Protein AF-A0A941WR57-F1 (afdb_monomer)

Nearest PDB structures (foldseek):
  9fce-assembly1_A  TM=4.271E-01  e=1.265E-01  Streptomyces sp.
  6uut-assembly1_B  TM=4.465E-01  e=6.813E-01  Acinetobacter baumannii
  6acf-assembly1_A  TM=2.763E-01  e=1.194E-01  Geobacillus stearothermophilus 10
  5z5a-assembly3_C  TM=3.503E-01  e=1.367E+00  Thermococcus kodakarensis KOD1
  3ufx-assembly1_A  TM=4.908E-01  e=9.847E+00  Thermus aquaticus

Radius of gyration: 23.65 Å; Cα contacts (8 Å, |Δi|>4): 475; chains: 1; bounding box: 67×37×64 Å

Structure (mmCIF, N/CA/C/O backbone):
data_AF-A0A941WR57-F1
#
_entry.id   AF-A0A941WR57-F1
#
loop_
_atom_site.group_PDB
_atom_site.id
_atom_site.type_symbol
_atom_site.label_atom_id
_atom_site.label_alt_id
_atom_site.label_comp_id
_atom_site.label_asym_id
_atom_site.label_entity_id
_atom_site.label_seq_id
_atom_site.pdbx_PDB_ins_code
_atom_site.Cartn_x
_atom_site.Cartn_y
_atom_site.Cartn_z
_atom_site.occupancy
_atom_site.B_iso_or_equiv
_atom_site.auth_seq_id
_atom_site.auth_comp_id
_atom_site.auth_asym_id
_atom_site.auth_atom_id
_atom_site.pdbx_PDB_model_num
ATOM 1 N N . MET A 1 1 ? -21.382 2.873 -0.278 1.00 87.88 1 MET A N 1
ATOM 2 C CA . MET A 1 1 ? -21.377 1.522 -0.862 1.00 87.88 1 MET A CA 1
ATOM 3 C C . MET A 1 1 ? -20.408 0.670 -0.061 1.00 87.88 1 MET A C 1
ATOM 5 O O . MET A 1 1 ? -19.444 1.194 0.486 1.00 87.88 1 MET A O 1
ATOM 9 N N . ASP A 1 2 ? -20.671 -0.628 0.048 1.00 91.88 2 ASP A N 1
ATOM 10 C CA . ASP A 1 2 ? -19.769 -1.513 0.780 1.00 91.88 2 ASP A CA 1
ATOM 11 C C . ASP A 1 2 ? -18.675 -2.045 -0.140 1.00 91.88 2 ASP A C 1
ATOM 13 O O . ASP A 1 2 ? -18.931 -2.550 -1.234 1.00 91.88 2 ASP A O 1
ATOM 17 N N . ILE A 1 3 ? -17.435 -1.915 0.317 1.00 94.88 3 ILE A N 1
ATOM 18 C CA . ILE A 1 3 ? -16.244 -2.398 -0.363 1.00 94.88 3 ILE A CA 1
ATOM 19 C C . ILE A 1 3 ? -15.874 -3.753 0.228 1.00 94.88 3 ILE A C 1
ATOM 21 O O . ILE A 1 3 ? -15.578 -3.878 1.417 1.00 94.88 3 ILE A O 1
ATOM 25 N N . ILE A 1 4 ? -15.829 -4.763 -0.637 1.00 95.31 4 ILE A N 1
ATOM 26 C CA . ILE A 1 4 ? -15.384 -6.111 -0.290 1.00 95.31 4 ILE A CA 1
ATOM 27 C C . ILE A 1 4 ? -13.854 -6.113 -0.176 1.00 95.31 4 ILE A C 1
ATOM 29 O O . ILE A 1 4 ? -13.136 -5.855 -1.150 1.00 95.31 4 ILE A O 1
ATOM 33 N N . ILE A 1 5 ? -13.353 -6.407 1.024 1.00 95.56 5 ILE A N 1
ATOM 34 C CA . ILE A 1 5 ? -11.919 -6.525 1.320 1.00 95.56 5 ILE A CA 1
ATOM 35 C C . ILE A 1 5 ? -11.437 -7.950 1.048 1.00 95.56 5 ILE A C 1
ATOM 37 O O . ILE A 1 5 ? -10.400 -8.142 0.418 1.00 95.56 5 ILE A O 1
ATOM 41 N N . ASN A 1 6 ? -12.212 -8.941 1.481 1.00 92.75 6 ASN A N 1
ATOM 42 C CA . ASN A 1 6 ? -12.051 -10.355 1.147 1.00 92.75 6 ASN A CA 1
ATOM 43 C C . ASN A 1 6 ? -13.419 -11.056 1.248 1.00 92.75 6 ASN A C 1
ATOM 45 O O . ASN A 1 6 ? -14.426 -10.394 1.486 1.00 92.75 6 ASN A O 1
ATOM 49 N N . GLU A 1 7 ? -13.457 -12.380 1.088 1.00 89.56 7 GLU A N 1
ATOM 50 C CA . GLU A 1 7 ? -14.696 -13.179 1.076 1.00 89.56 7 GLU A CA 1
ATOM 51 C C . GLU A 1 7 ? -15.608 -12.958 2.291 1.00 89.56 7 GLU A C 1
ATOM 53 O O . GLU A 1 7 ? -16.820 -13.108 2.176 1.00 89.56 7 GLU A O 1
ATOM 58 N N . THR A 1 8 ? -15.048 -12.585 3.444 1.00 92.06 8 THR A N 1
ATOM 59 C CA . THR A 1 8 ? -15.791 -12.471 4.705 1.00 92.06 8 THR A CA 1
ATOM 60 C C . THR A 1 8 ? -15.712 -11.086 5.331 1.00 92.06 8 THR A C 1
ATOM 62 O O . THR A 1 8 ? -16.185 -10.918 6.449 1.00 92.06 8 THR A O 1
ATOM 65 N N . THR A 1 9 ? -15.075 -10.104 4.690 1.00 95.06 9 THR A N 1
ATOM 66 C CA . THR A 1 9 ? -14.766 -8.808 5.313 1.00 95.06 9 THR A CA 1
ATOM 67 C C . THR A 1 9 ? -15.138 -7.662 4.393 1.00 95.06 9 THR A C 1
ATOM 69 O O . THR A 1 9 ? -14.698 -7.617 3.242 1.00 95.06 9 THR A O 1
ATOM 72 N N . LEU A 1 10 ? -15.887 -6.698 4.925 1.00 96.19 10 LEU A N 1
ATOM 73 C CA . LEU A 1 10 ? -16.289 -5.495 4.205 1.00 96.19 10 LEU A CA 1
ATOM 74 C C . LEU A 1 10 ? -16.111 -4.224 5.039 1.00 96.19 10 LEU A C 1
ATOM 76 O O . LEU A 1 10 ? -16.015 -4.255 6.266 1.00 96.19 10 LEU A O 1
ATOM 80 N N . ILE A 1 11 ? -16.035 -3.097 4.343 1.00 96.25 11 ILE A N 1
ATOM 81 C CA . ILE A 1 11 ? -15.974 -1.754 4.920 1.00 96.25 11 ILE A CA 1
ATOM 82 C C . ILE A 1 11 ? -16.837 -0.826 4.073 1.00 96.25 11 ILE A C 1
ATOM 84 O O . ILE A 1 11 ? -16.826 -0.948 2.849 1.00 96.25 11 ILE A O 1
ATOM 88 N N . SER A 1 12 ? -17.567 0.099 4.687 1.00 95.19 12 SER A N 1
ATOM 89 C CA . SER A 1 12 ? -18.343 1.063 3.907 1.00 95.19 12 SER A CA 1
ATOM 90 C C . SER A 1 12 ? -17.489 2.265 3.527 1.00 95.19 12 SER A C 1
ATOM 92 O O . SER A 1 12 ? -16.757 2.812 4.353 1.00 95.19 12 SER A O 1
ATOM 94 N N . ASP A 1 13 ? -17.579 2.681 2.269 1.00 93.12 13 ASP A N 1
ATOM 95 C CA . ASP A 1 13 ? -16.859 3.839 1.725 1.00 93.12 13 ASP A CA 1
ATOM 96 C C . ASP A 1 13 ? -17.414 5.196 2.185 1.00 93.12 13 ASP A C 1
ATOM 98 O O . ASP A 1 13 ? -16.880 6.247 1.833 1.00 93.12 13 ASP A O 1
ATOM 102 N N . ASN A 1 14 ? -18.493 5.173 2.962 1.00 91.38 14 ASN A N 1
ATOM 103 C CA . ASN A 1 14 ? -19.154 6.353 3.472 1.00 91.38 14 ASN A CA 1
ATOM 104 C C . ASN A 1 14 ? -19.784 6.055 4.832 1.00 91.38 14 ASN A C 1
ATOM 106 O O . ASN A 1 14 ? -20.221 4.937 5.097 1.00 91.38 14 ASN A O 1
ATOM 110 N N . ILE A 1 15 ? -19.891 7.077 5.676 1.00 90.12 15 ILE A N 1
ATOM 111 C CA . ILE A 1 15 ? -20.605 7.007 6.945 1.00 90.12 15 ILE A CA 1
ATOM 112 C C . ILE A 1 15 ? -21.935 7.755 6.855 1.00 90.12 15 ILE A C 1
ATOM 114 O O . ILE A 1 15 ? -21.993 8.976 6.718 1.00 90.12 15 ILE A O 1
ATOM 118 N N . VAL A 1 16 ? -23.033 7.013 6.986 1.00 90.12 16 VAL A N 1
ATOM 119 C CA . VAL A 1 16 ? -24.360 7.595 7.210 1.00 90.12 16 VAL A CA 1
ATOM 120 C C . VAL A 1 16 ? -24.574 7.661 8.717 1.00 90.12 16 VAL A C 1
ATOM 122 O O . VAL A 1 16 ? -24.921 6.664 9.346 1.00 90.12 16 VAL A O 1
ATOM 125 N N . TRP A 1 17 ? -24.319 8.831 9.305 1.00 88.12 17 TRP A N 1
ATOM 126 C CA . TRP A 1 17 ? -24.297 9.019 10.761 1.00 88.12 17 TRP A CA 1
ATOM 127 C C . TRP A 1 17 ? -25.593 8.619 11.472 1.00 88.12 17 TRP A C 1
ATOM 129 O O . TRP A 1 17 ? -25.534 8.174 12.616 1.00 88.12 17 TRP A O 1
ATOM 139 N N . ASP A 1 18 ? -26.742 8.708 10.805 1.00 86.06 18 ASP A N 1
ATOM 140 C CA . ASP A 1 18 ? -28.023 8.270 11.372 1.00 86.06 18 ASP A CA 1
ATOM 141 C C . ASP A 1 18 ? -28.103 6.748 11.557 1.00 86.06 18 ASP A C 1
ATOM 143 O O . ASP A 1 18 ? -28.759 6.267 12.480 1.00 86.06 18 ASP A O 1
ATOM 147 N N . ASN A 1 19 ? -27.362 5.987 10.747 1.00 87.19 19 ASN A N 1
ATOM 148 C CA . ASN A 1 19 ? -27.374 4.525 10.756 1.00 87.19 19 ASN A CA 1
ATOM 149 C C . ASN A 1 19 ? -26.275 3.915 11.633 1.00 87.19 19 ASN A C 1
ATOM 151 O O . ASN A 1 19 ? -26.234 2.696 11.788 1.00 87.19 19 ASN A O 1
ATOM 155 N N . ILE A 1 20 ? -25.390 4.725 12.227 1.00 89.56 20 ILE A N 1
ATOM 156 C CA . ILE A 1 20 ? -24.282 4.219 13.055 1.00 89.56 20 ILE A CA 1
ATOM 157 C C . ILE A 1 20 ? -24.782 3.360 14.226 1.00 89.56 20 ILE A C 1
ATOM 159 O O . ILE A 1 20 ? -24.120 2.399 14.607 1.00 89.56 20 ILE A O 1
ATOM 163 N N . ASN A 1 21 ? -25.980 3.662 14.737 1.00 90.00 21 ASN A N 1
ATOM 164 C CA . ASN A 1 21 ? -26.638 2.938 15.826 1.00 90.00 21 ASN A CA 1
ATOM 165 C C . ASN A 1 21 ? -26.847 1.447 15.527 1.0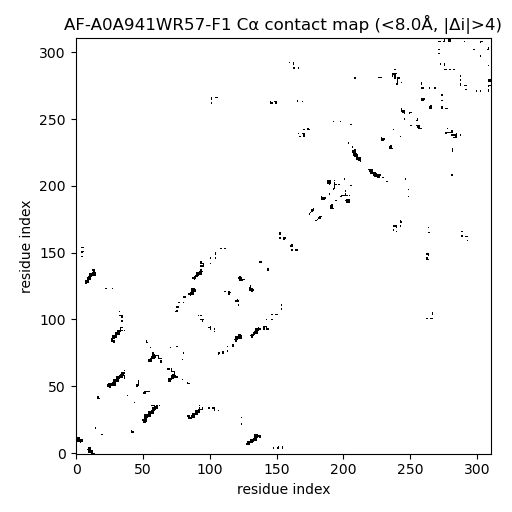0 90.00 21 ASN A C 1
ATOM 167 O O . ASN A 1 21 ? -26.868 0.648 16.456 1.00 90.00 21 ASN A O 1
ATOM 171 N N . ASN A 1 22 ? -26.946 1.063 14.252 1.00 89.75 22 ASN A N 1
ATOM 172 C CA . ASN A 1 22 ? -27.114 -0.335 13.851 1.00 89.75 22 ASN A CA 1
ATOM 173 C C . ASN A 1 22 ? -25.833 -1.162 14.057 1.00 89.75 22 ASN A C 1
ATOM 175 O O . ASN A 1 22 ? -25.886 -2.386 14.100 1.00 89.75 22 ASN A O 1
ATOM 179 N N . TYR A 1 23 ? -24.686 -0.495 14.198 1.00 89.75 23 TYR A N 1
ATOM 180 C CA . TYR A 1 23 ? -23.354 -1.100 14.207 1.00 89.75 23 TYR A CA 1
ATOM 181 C C . TYR A 1 23 ? -22.627 -0.921 15.545 1.00 89.75 23 TYR A C 1
ATOM 183 O O . TYR A 1 23 ? -21.444 -1.239 15.674 1.00 89.75 23 TYR A O 1
ATOM 191 N N . ILE A 1 24 ? -23.305 -0.381 16.556 1.00 91.56 24 ILE A N 1
ATOM 192 C CA . ILE A 1 24 ? -22.711 -0.116 17.864 1.00 91.56 24 ILE A CA 1
ATOM 193 C C . ILE A 1 24 ? -23.552 -0.735 18.970 1.00 91.56 24 ILE A C 1
ATOM 195 O O . ILE A 1 24 ? -24.765 -0.883 18.872 1.00 91.56 24 ILE A O 1
ATOM 199 N N . ASN A 1 25 ? -22.872 -1.116 20.040 1.00 91.38 25 ASN A N 1
ATOM 200 C CA . ASN A 1 25 ? -23.471 -1.493 21.308 1.00 91.38 25 ASN A CA 1
ATOM 201 C C . ASN A 1 25 ? -22.406 -1.346 22.397 1.00 91.38 25 ASN A C 1
ATOM 203 O O . ASN A 1 25 ? -21.234 -1.076 22.118 1.00 91.38 25 ASN A O 1
ATOM 207 N N . THR A 1 26 ? -22.782 -1.601 23.645 1.00 91.38 26 THR A N 1
ATOM 208 C CA . THR A 1 26 ? -21.903 -1.436 24.808 1.00 91.38 26 THR A CA 1
ATOM 209 C C . THR A 1 26 ? -20.663 -2.341 24.811 1.00 91.38 26 THR A C 1
ATOM 211 O O . THR A 1 26 ? -19.791 -2.139 25.655 1.00 91.38 26 THR A O 1
ATOM 214 N N . ASN A 1 27 ? -20.537 -3.309 23.895 1.00 91.69 27 ASN A N 1
ATOM 215 C CA . ASN A 1 27 ? -19.352 -4.158 23.714 1.00 91.69 27 ASN A CA 1
ATOM 216 C C . ASN A 1 27 ? -18.444 -3.731 22.549 1.00 91.69 27 ASN A C 1
ATOM 218 O O . ASN A 1 27 ? -17.424 -4.382 22.311 1.00 91.69 27 ASN A O 1
ATOM 222 N N . VAL A 1 28 ? -18.804 -2.664 21.835 1.00 94.56 28 VAL A N 1
ATOM 223 C CA . VAL A 1 28 ? -18.043 -2.118 20.709 1.00 94.56 28 VAL A CA 1
ATOM 224 C C . VAL A 1 28 ? -17.267 -0.890 21.168 1.00 94.56 28 VAL A C 1
ATOM 226 O O . VAL A 1 28 ? -17.832 0.032 21.747 1.00 94.56 28 VAL A O 1
ATOM 229 N N . SER A 1 29 ? -15.970 -0.859 20.889 1.00 95.38 29 SER A N 1
ATOM 230 C CA . SER A 1 29 ? -15.164 0.360 20.916 1.00 95.38 29 SER A CA 1
ATOM 231 C C . SER A 1 29 ? -14.998 0.908 19.507 1.00 95.38 29 SER A C 1
ATOM 233 O O . SER A 1 29 ? -14.875 0.144 18.552 1.00 95.38 29 SER A O 1
ATOM 235 N N . ILE A 1 30 ? -14.955 2.229 19.378 1.00 95.81 30 ILE A N 1
ATOM 236 C CA . ILE A 1 30 ? -14.732 2.919 18.110 1.00 95.81 30 ILE A CA 1
ATOM 237 C C . ILE A 1 30 ? -13.330 3.515 18.112 1.00 95.81 30 ILE A C 1
ATOM 239 O O . ILE A 1 30 ? -12.957 4.258 19.022 1.00 95.81 30 ILE A O 1
ATOM 243 N N . ILE A 1 31 ? -12.568 3.207 17.067 1.00 96.25 31 ILE A N 1
ATOM 244 C CA . ILE A 1 31 ? -11.247 3.774 16.817 1.00 96.25 31 ILE A CA 1
ATOM 245 C C . ILE A 1 31 ? -11.351 4.667 15.586 1.00 96.25 31 ILE A C 1
ATOM 247 O O . ILE A 1 31 ? -11.454 4.194 14.455 1.00 96.25 31 ILE A O 1
ATOM 251 N N . TYR A 1 32 ? -11.315 5.972 15.816 1.00 96.38 32 TYR A N 1
ATOM 252 C CA . TYR A 1 32 ? -11.243 6.968 14.762 1.00 96.38 32 TYR A CA 1
ATOM 253 C C . TYR A 1 32 ? -9.775 7.211 14.389 1.00 96.38 32 TYR A C 1
ATOM 255 O O . TYR A 1 32 ? -8.959 7.494 15.266 1.00 96.38 32 TYR A O 1
ATOM 263 N N . ILE A 1 33 ? -9.425 7.148 13.103 1.00 96.56 33 ILE A N 1
ATOM 264 C CA . ILE A 1 33 ? -8.079 7.455 12.599 1.00 96.56 33 ILE A CA 1
ATOM 265 C C . ILE A 1 33 ? -8.185 8.487 11.476 1.00 96.56 33 ILE A C 1
ATOM 267 O O . ILE A 1 33 ? -8.790 8.235 10.435 1.00 96.56 33 ILE A O 1
ATOM 271 N N . GLY A 1 34 ? -7.543 9.638 11.656 1.00 95.06 34 GLY A N 1
ATOM 272 C CA . GLY A 1 34 ? -7.439 10.666 10.622 1.00 95.06 34 GLY A CA 1
ATOM 273 C C . GLY A 1 34 ? -6.443 11.740 11.029 1.00 95.06 34 GLY A C 1
ATOM 274 O O . GLY A 1 34 ? -6.407 12.121 12.192 1.00 95.06 34 GLY A O 1
ATOM 275 N N . SER A 1 35 ? -5.632 12.238 10.091 1.00 90.88 35 SER A N 1
ATOM 276 C CA . SER A 1 35 ? -4.549 13.185 10.412 1.00 90.88 35 SER A CA 1
ATOM 277 C C . SER A 1 35 ? -5.055 14.470 11.075 1.00 90.88 35 SER A C 1
ATOM 279 O O . SER A 1 35 ? -4.429 14.947 12.019 1.00 90.88 35 SER A O 1
ATOM 281 N N . ASN A 1 36 ? -6.211 14.965 10.619 1.00 86.62 36 ASN A N 1
ATOM 282 C CA . ASN A 1 36 ? -6.930 16.115 11.164 1.00 86.62 36 ASN A CA 1
ATOM 283 C C . ASN A 1 36 ? -8.351 15.700 11.570 1.00 86.62 36 ASN A C 1
ATOM 285 O O . ASN A 1 36 ? -9.306 15.799 10.783 1.00 86.62 36 ASN A O 1
ATOM 289 N N . ALA A 1 37 ? -8.485 15.194 12.795 1.00 82.56 37 ALA A N 1
ATOM 290 C CA . ALA A 1 37 ? -9.751 14.699 13.316 1.00 82.56 37 ALA A CA 1
ATOM 291 C C . ALA A 1 37 ? -10.774 15.827 13.553 1.00 82.56 37 ALA A C 1
ATOM 293 O O . ALA A 1 37 ? -10.531 16.796 14.274 1.00 82.56 37 ALA A O 1
ATOM 294 N N . THR A 1 38 ? -11.955 15.667 12.955 1.00 85.50 38 THR A N 1
ATOM 295 C CA . THR A 1 38 ? -13.132 16.522 13.156 1.00 85.50 38 THR A CA 1
ATOM 296 C C . THR A 1 38 ? -14.314 15.606 13.410 1.00 85.50 38 THR A C 1
ATOM 298 O O . THR A 1 38 ? -14.877 15.054 12.470 1.00 85.50 38 THR A O 1
ATOM 301 N N . LEU A 1 39 ? -14.628 15.387 14.681 1.00 87.25 39 LEU A N 1
ATOM 302 C CA . LEU A 1 39 ? -15.638 14.415 15.081 1.00 87.25 39 LEU A CA 1
ATOM 303 C C . LEU A 1 39 ? -17.037 14.953 14.808 1.00 87.25 39 LEU A C 1
ATOM 305 O O . LEU A 1 39 ? -17.304 16.136 15.005 1.00 87.25 39 LEU A O 1
ATOM 309 N N . ASN A 1 40 ? -17.923 14.061 14.385 1.00 91.69 40 ASN A N 1
ATOM 310 C CA . ASN A 1 40 ? -19.329 14.370 14.200 1.00 91.69 40 ASN A CA 1
ATOM 311 C C . ASN A 1 40 ? -20.055 14.471 15.555 1.00 91.69 40 ASN A C 1
ATOM 313 O O . ASN A 1 40 ? -19.834 13.651 16.452 1.00 91.69 40 ASN A O 1
ATOM 317 N N . ASP A 1 41 ? -20.963 15.439 15.688 1.00 91.19 41 ASP A N 1
ATOM 318 C CA . ASP A 1 41 ? -21.728 15.665 16.921 1.00 91.19 41 ASP A CA 1
ATOM 319 C C . ASP A 1 41 ? -22.569 14.450 17.333 1.00 91.19 41 ASP A C 1
ATOM 321 O O . ASP A 1 41 ? -22.704 14.158 18.524 1.00 91.19 41 ASP A O 1
ATOM 325 N N . LYS A 1 42 ? -23.078 13.676 16.364 1.00 92.94 42 LYS A N 1
ATOM 326 C CA . LYS A 1 42 ? -23.793 12.425 16.625 1.00 92.94 42 LYS A CA 1
ATOM 327 C C . LYS A 1 42 ? -22.885 11.422 17.326 1.00 92.94 42 LYS A C 1
ATOM 329 O O . LYS A 1 42 ? -23.270 10.909 18.374 1.00 92.94 42 LYS A O 1
ATOM 334 N N . LEU A 1 43 ? -21.671 11.193 16.823 1.00 93.56 43 LEU A N 1
ATOM 335 C CA . LEU A 1 43 ? -20.701 10.278 17.439 1.00 93.56 43 LEU A CA 1
ATOM 336 C C . LEU A 1 43 ? -20.379 10.682 18.881 1.00 93.56 43 LEU A C 1
ATOM 338 O O . LEU A 1 43 ? -20.371 9.844 19.785 1.00 93.56 43 LEU A O 1
ATOM 342 N N . LEU A 1 44 ? -20.165 11.981 19.102 1.00 92.62 44 LEU A N 1
ATOM 343 C CA . LEU A 1 44 ? -19.908 12.542 20.427 1.00 92.62 44 LEU A CA 1
ATOM 344 C C . LEU A 1 44 ? -21.102 12.353 21.369 1.00 92.62 44 LEU A C 1
ATOM 346 O O . LEU A 1 44 ? -20.915 11.989 22.532 1.00 92.62 44 LEU A O 1
ATOM 350 N N . SER A 1 45 ? -22.325 12.563 20.873 1.00 92.88 45 SER A N 1
ATOM 351 C CA . SER A 1 45 ? -23.552 12.362 21.650 1.00 92.88 45 SER A CA 1
ATOM 352 C C . SER A 1 45 ? -23.732 10.900 22.073 1.00 92.88 45 SER A C 1
ATOM 354 O O . SER A 1 45 ? -24.011 10.635 23.240 1.00 92.88 45 SER A O 1
ATOM 356 N N . LEU A 1 46 ? -23.472 9.952 21.167 1.00 93.88 46 LEU A N 1
ATOM 357 C CA . LEU A 1 46 ? -23.567 8.515 21.432 1.00 93.88 46 LEU A CA 1
ATOM 358 C C . LEU A 1 46 ? -22.534 8.069 22.472 1.00 93.88 46 LEU A C 1
ATOM 360 O O . LEU A 1 46 ? -22.863 7.329 23.397 1.00 93.88 46 LEU A O 1
ATOM 364 N N . HIS A 1 47 ? -21.306 8.591 22.385 1.00 92.94 47 HIS A N 1
ATOM 365 C CA . HIS A 1 47 ? -20.278 8.342 23.394 1.00 92.94 47 HIS A CA 1
ATOM 366 C C . HIS A 1 47 ? -20.680 8.908 24.765 1.00 92.94 47 HIS A C 1
ATOM 368 O O . HIS A 1 47 ? -20.572 8.226 25.783 1.00 92.94 47 HIS A O 1
ATOM 374 N N . LYS A 1 48 ? -21.189 10.149 24.807 1.00 91.81 48 LYS A N 1
ATOM 375 C CA . LYS A 1 48 ? -21.647 10.796 26.049 1.00 91.81 48 LYS A CA 1
ATOM 376 C C . LYS A 1 48 ? -22.785 10.015 26.713 1.00 91.81 48 LYS A C 1
ATOM 378 O O . LYS A 1 48 ? -22.809 9.917 27.940 1.00 91.81 48 LYS A O 1
ATOM 383 N N . ASN A 1 49 ? -23.673 9.439 25.908 1.00 93.81 49 ASN A N 1
ATOM 384 C CA . ASN A 1 49 ? -24.792 8.614 26.357 1.00 93.81 49 ASN A CA 1
ATOM 385 C C . ASN A 1 49 ? -24.398 7.159 26.669 1.00 93.81 49 ASN A C 1
ATOM 387 O O . ASN A 1 49 ? -25.240 6.401 27.137 1.00 93.81 49 ASN A O 1
ATOM 391 N N . ARG A 1 50 ? -23.121 6.782 26.488 1.00 91.81 50 ARG A N 1
ATOM 392 C CA . ARG A 1 50 ? -22.586 5.429 26.739 1.00 91.81 50 ARG A CA 1
ATOM 393 C C . ARG A 1 50 ? -23.253 4.334 25.896 1.00 91.81 50 ARG A C 1
ATOM 395 O O . ARG A 1 50 ? -23.373 3.196 26.344 1.00 91.81 50 ARG A O 1
ATOM 402 N N . GLU A 1 51 ? -23.638 4.669 24.667 1.00 94.31 51 GLU A N 1
ATOM 403 C CA . GLU A 1 51 ? -24.218 3.719 23.699 1.00 94.31 51 GLU A CA 1
ATOM 404 C C . GLU A 1 51 ? -23.188 2.678 23.218 1.00 94.31 51 GLU A C 1
ATOM 406 O O . GLU A 1 51 ? -23.533 1.609 22.717 1.00 94.31 51 GLU A O 1
ATOM 411 N N . PHE A 1 52 ? -21.899 2.976 23.401 1.00 94.12 52 PHE A N 1
ATOM 412 C CA . PHE A 1 52 ? -20.776 2.094 23.106 1.00 94.12 52 PHE A CA 1
ATOM 413 C C . PHE A 1 52 ? -19.652 2.262 24.139 1.00 94.12 52 PHE A C 1
ATOM 415 O O . PHE A 1 52 ? -19.700 3.163 24.977 1.00 94.12 52 PHE A O 1
ATOM 422 N N . ASP A 1 53 ? -18.667 1.363 24.116 1.00 93.06 53 ASP A N 1
ATOM 423 C CA . ASP A 1 53 ? -17.648 1.220 25.164 1.00 93.06 53 ASP A CA 1
ATOM 424 C C . ASP A 1 53 ? -16.708 2.427 25.262 1.00 93.06 53 ASP A C 1
ATOM 426 O O . ASP A 1 53 ? -16.675 3.125 26.277 1.00 93.06 53 ASP A O 1
ATOM 430 N N . LYS A 1 54 ? -15.924 2.668 24.207 1.00 92.56 54 LYS A N 1
ATOM 431 C CA . LYS A 1 54 ? -14.919 3.733 24.169 1.00 92.56 54 LYS A CA 1
ATOM 432 C C . LYS A 1 54 ? -14.816 4.362 22.802 1.00 92.56 54 LYS A C 1
ATOM 434 O O . LYS A 1 54 ? -14.936 3.677 21.790 1.00 92.56 54 LYS A O 1
ATOM 439 N N . LEU A 1 55 ? -14.505 5.654 22.798 1.00 94.00 55 LEU A N 1
ATOM 440 C CA . LEU A 1 55 ? -14.068 6.390 21.621 1.00 94.00 55 LEU A CA 1
ATOM 441 C C . LEU A 1 55 ? -12.577 6.722 21.750 1.00 94.00 55 LEU A C 1
ATOM 443 O O . LEU A 1 55 ? -12.177 7.489 22.629 1.00 94.00 55 LEU A O 1
ATOM 447 N N . ILE A 1 56 ? -11.770 6.134 20.871 1.00 94.19 56 ILE A N 1
ATOM 448 C CA . ILE A 1 56 ? -10.334 6.390 20.741 1.00 94.19 56 ILE A CA 1
ATOM 449 C C . ILE A 1 56 ? -10.097 7.179 19.464 1.00 94.19 56 ILE A C 1
ATOM 451 O O . ILE A 1 56 ? -10.618 6.825 18.408 1.00 94.19 56 ILE A O 1
ATOM 455 N N . ILE A 1 57 ? -9.278 8.221 19.550 1.00 94.94 57 ILE A N 1
ATOM 456 C CA . ILE A 1 57 ? -8.964 9.099 18.432 1.00 94.94 57 ILE A CA 1
ATOM 457 C C . ILE A 1 57 ? -7.468 9.081 18.186 1.00 94.94 57 ILE A C 1
ATOM 459 O O . ILE A 1 57 ? -6.673 9.447 19.049 1.00 94.94 57 ILE A O 1
ATOM 463 N N . ILE A 1 58 ? -7.103 8.689 16.975 1.00 95.50 58 ILE A N 1
ATOM 464 C CA . ILE A 1 58 ? -5.742 8.737 16.476 1.00 95.50 58 ILE A CA 1
ATOM 465 C C . ILE A 1 58 ? -5.653 9.902 15.497 1.00 95.50 58 ILE A C 1
ATOM 467 O O . ILE A 1 58 ? -6.232 9.843 14.409 1.00 95.50 58 ILE A O 1
ATOM 471 N N . SER A 1 59 ? -4.956 10.967 15.900 1.00 94.56 59 SER A N 1
ATOM 472 C CA . SER A 1 59 ? -4.839 12.229 15.159 1.00 94.56 59 SER A CA 1
ATOM 473 C C . SER A 1 59 ? -3.435 12.811 15.275 1.00 94.56 59 SER A C 1
ATOM 475 O O . SER A 1 59 ? -2.817 12.730 16.332 1.00 94.56 59 SER A O 1
ATOM 477 N N . LYS A 1 60 ? -2.917 13.423 14.203 1.00 91.44 60 LYS A N 1
ATOM 478 C CA . LYS A 1 60 ? -1.642 14.160 14.283 1.00 91.44 60 LYS A CA 1
ATOM 479 C C . LYS A 1 60 ? -1.818 15.479 15.033 1.00 91.44 60 LYS A C 1
ATOM 481 O O . LYS A 1 60 ? -0.891 15.921 15.704 1.00 91.44 60 LYS A O 1
ATOM 486 N N . SER A 1 61 ? -2.985 16.109 14.892 1.00 85.06 61 SER A N 1
ATOM 487 C CA . SER A 1 61 ? -3.332 17.304 15.652 1.00 85.06 61 SER A CA 1
ATOM 488 C C . SER A 1 61 ? -3.668 16.946 17.097 1.00 85.06 61 SER A C 1
ATOM 490 O O . SER A 1 61 ? -4.472 16.043 17.345 1.00 85.06 61 SER A O 1
ATOM 492 N N . ASP A 1 62 ? -3.089 17.691 18.039 1.00 78.94 62 ASP A N 1
ATOM 493 C CA . ASP A 1 62 ? -3.554 17.659 19.419 1.00 78.94 62 ASP A CA 1
ATOM 494 C C . ASP A 1 62 ? -4.928 18.335 19.482 1.00 78.94 62 ASP A C 1
ATOM 496 O O . ASP A 1 62 ? -5.097 19.511 19.156 1.00 78.94 62 ASP A O 1
ATOM 500 N N . ILE A 1 63 ? -5.932 17.537 19.820 1.00 83.94 63 ILE A N 1
ATOM 501 C CA . ILE A 1 63 ? -7.327 17.958 19.957 1.00 83.94 63 ILE A CA 1
ATOM 502 C C . ILE A 1 63 ? -7.829 17.730 21.384 1.00 83.94 63 ILE A C 1
ATOM 504 O O . ILE A 1 63 ? -9.037 17.796 21.619 1.00 83.94 63 ILE A O 1
ATOM 508 N N . SER A 1 64 ? -6.927 17.429 22.322 1.00 80.56 64 SER A N 1
ATOM 509 C CA . SER A 1 64 ? -7.271 17.161 23.717 1.00 80.56 64 SER A CA 1
ATOM 510 C C . SER A 1 64 ? -7.999 18.348 24.352 1.00 80.56 64 SER A C 1
ATOM 512 O O . SER A 1 64 ? -9.023 18.145 24.995 1.00 80.56 64 SER A O 1
ATOM 514 N N . ASP A 1 65 ? -7.590 19.583 24.049 1.00 80.12 65 ASP A N 1
ATOM 515 C CA . ASP A 1 65 ? -8.280 20.801 24.499 1.00 80.12 65 ASP A CA 1
ATOM 516 C C . ASP A 1 65 ? -9.731 20.884 24.004 1.00 80.12 65 ASP A C 1
ATOM 518 O O . ASP A 1 65 ? -10.627 21.334 24.719 1.00 80.12 65 ASP A O 1
ATOM 522 N N . ARG A 1 66 ? -9.987 20.422 22.772 1.00 80.12 66 ARG A N 1
ATOM 523 C CA . ARG A 1 66 ? -11.336 20.400 22.187 1.00 80.12 66 ARG A CA 1
ATOM 524 C C . ARG A 1 66 ? -12.183 19.267 22.771 1.00 80.12 66 ARG A C 1
ATOM 526 O O . ARG A 1 66 ? -13.402 19.403 22.860 1.00 80.12 66 ARG A O 1
ATOM 533 N N . TYR A 1 67 ? -11.549 18.165 23.176 1.00 80.12 67 TYR A N 1
ATOM 534 C CA . TYR A 1 67 ? -12.212 16.963 23.679 1.00 80.12 67 TYR A CA 1
ATOM 535 C C . TYR A 1 67 ? -11.518 16.377 24.927 1.00 80.12 67 TYR A C 1
ATOM 537 O O . TYR A 1 67 ? -11.023 15.247 24.886 1.00 80.12 67 TYR A O 1
ATOM 545 N N . PRO A 1 68 ? -11.550 17.069 26.082 1.00 72.56 68 PRO A N 1
ATOM 546 C CA . PRO A 1 68 ? -10.713 16.747 27.251 1.00 72.56 68 PRO A CA 1
ATOM 547 C C . PRO A 1 68 ? -11.052 15.420 27.947 1.00 72.56 68 PRO A C 1
ATOM 549 O O . PRO A 1 68 ? -10.385 15.016 28.894 1.00 72.56 68 PRO A O 1
ATOM 552 N N . ARG A 1 69 ? -12.121 14.742 27.519 1.00 81.12 69 ARG A N 1
ATOM 553 C CA . ARG A 1 69 ? -12.597 13.469 28.084 1.00 81.12 69 ARG A CA 1
ATOM 554 C C . ARG A 1 69 ? -12.453 12.290 27.121 1.00 81.12 69 ARG A C 1
ATOM 556 O O . ARG A 1 69 ? -12.979 11.219 27.414 1.00 81.12 69 ARG A O 1
ATOM 563 N N . LEU A 1 70 ? -11.815 12.491 25.969 1.00 85.00 70 LEU A N 1
ATOM 564 C CA . LEU A 1 70 ? -11.596 11.446 24.972 1.00 85.00 70 LEU A CA 1
ATOM 565 C C . LEU A 1 70 ? -10.148 10.963 25.006 1.00 85.00 70 LEU A C 1
ATOM 567 O O . LEU A 1 70 ? -9.234 11.714 25.339 1.00 85.00 70 LEU A O 1
ATOM 571 N N . PHE A 1 71 ? -9.945 9.699 24.641 1.00 87.56 71 PHE A N 1
ATOM 572 C CA . PHE A 1 71 ? -8.607 9.151 24.457 1.00 87.56 71 PHE A CA 1
ATOM 573 C C . PHE A 1 71 ? -8.068 9.637 23.115 1.00 87.56 71 PHE A C 1
ATOM 575 O O . PHE A 1 71 ? -8.558 9.214 22.069 1.00 87.56 71 PHE A O 1
ATOM 582 N N . VAL A 1 72 ? -7.080 10.527 23.151 1.00 90.06 72 VAL A N 1
ATOM 583 C CA . VAL A 1 72 ? -6.439 11.102 21.965 1.00 90.06 72 VAL A CA 1
ATOM 584 C C . VAL A 1 72 ? -4.965 10.723 21.976 1.00 90.06 72 VAL A C 1
ATOM 586 O O . VAL A 1 72 ? -4.283 10.927 22.976 1.00 90.06 72 VAL A O 1
ATOM 589 N N . ASP A 1 73 ? -4.472 10.182 20.867 1.00 91.69 73 ASP A N 1
ATOM 590 C CA . ASP A 1 73 ? -3.047 9.923 20.661 1.00 91.69 73 ASP A CA 1
ATOM 591 C C . ASP A 1 73 ? -2.676 10.171 19.190 1.00 91.69 73 ASP A C 1
ATOM 593 O O . ASP A 1 73 ? -3.522 10.201 18.299 1.00 91.69 73 ASP A O 1
ATOM 597 N N . SER A 1 74 ? -1.388 10.324 18.924 1.00 91.75 74 SER A N 1
ATOM 598 C CA . SER A 1 74 ? -0.821 10.432 17.580 1.00 91.75 74 SER A CA 1
ATOM 599 C C . SER A 1 74 ? -0.502 9.080 16.949 1.00 91.75 74 SER A C 1
ATOM 601 O O . SER A 1 74 ? -0.314 8.991 15.733 1.00 91.75 74 SER A O 1
ATOM 603 N N . PHE A 1 75 ? -0.435 8.008 17.741 1.00 93.56 75 PHE A N 1
ATOM 604 C CA . PHE A 1 75 ? -0.169 6.676 17.213 1.00 93.56 75 PHE A CA 1
ATOM 605 C C . PHE A 1 75 ? -0.908 5.586 17.969 1.00 93.56 75 PHE A C 1
ATOM 607 O O . PHE A 1 75 ? -0.980 5.579 19.194 1.00 93.56 75 PHE A O 1
ATOM 614 N N . ILE A 1 76 ? -1.330 4.568 17.222 1.00 94.44 76 ILE A N 1
ATOM 615 C CA . ILE A 1 76 ? -1.768 3.305 17.802 1.00 94.44 76 ILE A CA 1
ATOM 616 C C . ILE A 1 76 ? -0.614 2.673 18.588 1.00 94.44 76 ILE A C 1
ATOM 618 O O . ILE A 1 76 ? 0.479 2.436 18.056 1.00 94.44 76 ILE A O 1
ATOM 622 N N . ASN A 1 77 ? -0.888 2.363 19.852 1.00 92.81 77 ASN A N 1
ATOM 623 C CA . ASN A 1 77 ? 0.019 1.671 20.751 1.00 92.81 77 ASN A CA 1
ATOM 624 C C . ASN A 1 77 ? -0.755 0.744 21.706 1.00 92.81 77 ASN A C 1
ATOM 626 O O . ASN A 1 77 ? -1.982 0.791 21.804 1.00 92.81 77 ASN A O 1
ATOM 630 N N . ASN A 1 78 ? -0.020 -0.126 22.401 1.00 90.44 78 ASN A N 1
ATOM 631 C CA . ASN A 1 78 ? -0.594 -1.129 23.299 1.00 90.44 78 ASN A CA 1
ATOM 632 C C . ASN A 1 78 ? -1.388 -0.500 24.458 1.00 90.44 78 ASN A C 1
ATOM 634 O O . ASN A 1 78 ? -2.405 -1.050 24.871 1.00 90.44 78 ASN A O 1
ATOM 638 N N . ASN A 1 79 ? -0.945 0.657 24.959 1.00 87.88 79 ASN A N 1
ATOM 639 C CA . ASN A 1 79 ? -1.514 1.284 26.151 1.00 87.88 79 ASN A CA 1
ATOM 640 C C . ASN A 1 79 ? -2.906 1.872 25.902 1.00 87.88 79 ASN A C 1
ATOM 642 O O . ASN A 1 79 ? -3.724 1.931 26.816 1.00 87.88 79 ASN A O 1
ATOM 646 N N . ILE A 1 80 ? -3.193 2.286 24.669 1.00 87.75 80 ILE A N 1
ATOM 647 C CA . ILE A 1 80 ? -4.521 2.781 24.297 1.00 87.75 80 ILE A CA 1
ATOM 648 C C . ILE A 1 80 ? -5.514 1.615 24.175 1.00 87.75 80 ILE A C 1
ATOM 650 O O . ILE A 1 80 ? -6.673 1.736 24.568 1.00 87.75 80 ILE A O 1
ATOM 654 N N . LEU A 1 81 ? -5.061 0.470 23.652 1.00 89.44 81 LEU A N 1
ATOM 655 C CA . LEU A 1 81 ? -5.929 -0.668 23.327 1.00 89.44 81 LEU A CA 1
ATOM 656 C C . LEU A 1 81 ? -6.143 -1.649 2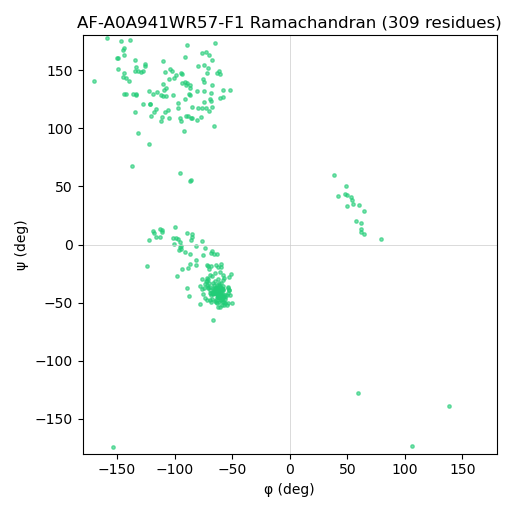4.487 1.00 89.44 81 LEU A C 1
ATOM 658 O O . LEU A 1 81 ? -7.130 -2.373 24.490 1.00 89.44 81 LEU A O 1
ATOM 662 N N . GLN A 1 82 ? -5.272 -1.667 25.497 1.00 82.94 82 GLN A N 1
ATOM 663 C CA . GLN A 1 82 ? -5.368 -2.594 26.640 1.00 82.94 82 GLN A CA 1
ATOM 664 C C . GLN A 1 82 ? -6.668 -2.471 27.460 1.00 82.94 82 GLN A C 1
ATOM 666 O O . GLN A 1 82 ? -6.999 -3.365 28.233 1.00 82.94 82 GLN A O 1
ATOM 671 N N . HIS A 1 83 ? -7.401 -1.365 27.310 1.00 81.06 83 HIS A N 1
ATOM 672 C CA . HIS A 1 83 ? -8.665 -1.124 28.006 1.00 81.06 83 HIS A CA 1
ATOM 673 C C . HIS A 1 83 ? -9.876 -1.100 27.069 1.00 81.06 83 HIS A C 1
ATOM 675 O O . HIS A 1 83 ? -10.919 -0.579 27.463 1.00 81.06 83 HIS A O 1
ATOM 681 N N . VAL A 1 84 ? -9.713 -1.563 25.832 1.00 87.31 84 VAL A N 1
ATOM 682 C CA . VAL A 1 84 ? -10.781 -1.681 24.838 1.00 87.31 84 VAL A CA 1
ATOM 683 C C . VAL A 1 84 ? -11.476 -3.027 25.016 1.00 87.31 84 VAL A C 1
ATOM 685 O O . VAL A 1 84 ? -10.817 -4.044 25.238 1.00 87.31 84 VAL A O 1
ATOM 688 N N . LYS A 1 85 ? -12.810 -3.045 24.939 1.00 81.81 85 LYS A N 1
ATOM 689 C CA . LYS A 1 85 ? -13.580 -4.293 24.876 1.00 81.81 85 LYS A CA 1
ATOM 690 C C . LYS A 1 85 ? -13.310 -5.092 23.599 1.00 81.81 85 LYS A C 1
ATOM 692 O O . LYS A 1 85 ? -12.631 -4.655 22.681 1.00 81.81 85 LYS A O 1
ATOM 697 N N . LYS A 1 86 ? -13.881 -6.298 23.554 1.00 85.44 86 LYS A N 1
ATOM 698 C CA . LYS A 1 86 ? -13.588 -7.334 22.560 1.00 85.44 86 LYS A CA 1
ATOM 699 C C . LYS A 1 86 ? -13.713 -6.879 21.099 1.00 85.44 86 LYS A C 1
ATOM 701 O O . LYS A 1 86 ? -12.907 -7.337 20.303 1.00 85.44 86 LYS A O 1
ATOM 706 N N . ASN A 1 87 ? -14.674 -6.020 20.744 1.00 94.06 87 ASN A N 1
ATOM 707 C CA . ASN A 1 87 ? -14.927 -5.634 19.350 1.00 94.06 87 ASN A CA 1
ATOM 708 C C . ASN A 1 87 ? -14.510 -4.182 19.077 1.00 94.06 87 ASN A C 1
ATOM 710 O O . ASN A 1 87 ? -14.895 -3.276 19.817 1.00 94.06 87 ASN A O 1
ATOM 714 N N . CYS A 1 88 ? -13.785 -3.960 17.981 1.00 95.25 88 CYS A N 1
ATOM 715 C CA . CYS A 1 88 ? -13.264 -2.657 17.570 1.00 95.25 88 CYS A CA 1
ATOM 716 C C . CYS A 1 88 ? -13.796 -2.270 16.190 1.00 95.25 88 CYS A C 1
ATOM 718 O O . CYS A 1 88 ? -13.365 -2.839 15.193 1.00 95.25 88 CYS A O 1
ATOM 720 N N . LEU A 1 89 ? -14.665 -1.269 16.115 1.00 96.25 89 LEU A N 1
ATOM 721 C CA . LEU A 1 89 ? -15.103 -0.670 14.856 1.00 96.25 89 LEU A CA 1
ATOM 722 C C . LEU A 1 89 ? -14.158 0.480 14.473 1.00 96.25 89 LEU A C 1
ATOM 724 O O . LEU A 1 89 ? -13.772 1.266 15.341 1.00 96.25 89 LEU A O 1
ATOM 728 N N . ILE A 1 90 ? -13.794 0.610 13.196 1.00 96.81 90 ILE A N 1
ATOM 729 C CA . ILE A 1 90 ? -12.927 1.705 12.730 1.00 96.81 90 ILE A CA 1
ATOM 730 C C . ILE A 1 90 ? -13.706 2.781 11.972 1.00 96.81 90 ILE A C 1
ATOM 732 O O . ILE A 1 90 ? -14.605 2.487 11.189 1.00 96.81 90 ILE A O 1
ATOM 736 N N . ILE A 1 91 ? -13.324 4.039 12.177 1.00 97.19 91 ILE A N 1
ATOM 737 C CA . ILE A 1 91 ? -13.730 5.163 11.327 1.00 97.19 91 ILE A CA 1
ATOM 738 C C . ILE A 1 91 ? -12.454 5.791 10.776 1.00 97.19 91 ILE A C 1
ATOM 740 O O . ILE A 1 91 ? -11.577 6.198 11.537 1.00 97.19 91 ILE A O 1
ATOM 744 N N . LEU A 1 92 ? -12.321 5.832 9.455 1.00 96.81 92 LEU A N 1
ATOM 745 C CA . LEU A 1 92 ? -11.095 6.231 8.774 1.00 96.81 92 LEU A CA 1
ATOM 746 C C . LEU A 1 92 ? -11.333 7.482 7.940 1.00 96.81 92 LEU A C 1
ATOM 748 O O . LEU A 1 92 ? -12.029 7.416 6.935 1.00 96.81 92 LEU A O 1
ATOM 752 N N . LYS A 1 93 ? -10.713 8.606 8.289 1.00 95.75 93 LYS A N 1
ATOM 753 C CA . LYS A 1 93 ? -10.798 9.827 7.480 1.00 95.75 93 LYS A CA 1
ATOM 754 C C . LYS A 1 93 ? -9.610 9.938 6.541 1.00 95.75 93 LYS A C 1
ATOM 756 O O . LYS A 1 93 ? -8.495 10.216 6.989 1.00 95.75 93 LYS A O 1
ATOM 761 N N . LEU A 1 94 ? -9.852 9.745 5.244 1.00 95.69 94 LEU A N 1
ATOM 762 C CA . LEU A 1 94 ? -8.796 9.796 4.233 1.00 95.69 94 LEU A CA 1
ATOM 763 C C . LEU A 1 94 ? -8.293 11.228 4.000 1.00 95.69 94 LEU A C 1
ATOM 765 O O . LEU A 1 94 ? -9.048 12.202 4.069 1.00 95.69 94 LEU A O 1
ATOM 769 N N . SER A 1 95 ? -7.003 11.339 3.676 1.00 94.38 95 SER A N 1
ATOM 770 C CA . SER A 1 95 ? -6.318 12.592 3.344 1.00 94.38 95 SER A CA 1
ATOM 771 C C . SER A 1 95 ? -5.955 12.652 1.857 1.00 94.38 95 SER A C 1
ATOM 773 O O . SER A 1 95 ? -5.851 11.632 1.177 1.00 94.38 95 SER A O 1
ATOM 775 N N . ASN A 1 96 ? -5.752 13.869 1.351 1.00 95.69 96 ASN A N 1
ATOM 776 C CA . ASN A 1 96 ? -5.175 14.134 0.028 1.00 95.69 96 ASN A CA 1
ATOM 777 C C . ASN A 1 96 ? -3.662 14.400 0.081 1.00 95.69 96 ASN A C 1
ATOM 779 O O . ASN A 1 96 ? -3.023 14.582 -0.963 1.00 95.69 96 ASN A O 1
ATOM 783 N N . ASP A 1 97 ? -3.086 14.403 1.282 1.00 96.06 97 ASP A N 1
ATOM 784 C CA . ASP A 1 97 ? -1.649 14.437 1.509 1.00 96.06 97 ASP A CA 1
ATOM 785 C C . ASP A 1 97 ? -1.068 13.012 1.582 1.00 96.06 97 ASP A C 1
ATOM 787 O O . ASP A 1 97 ? -1.661 12.108 2.177 1.00 96.06 97 ASP A O 1
ATOM 791 N N . TYR A 1 98 ? 0.087 12.797 0.943 1.00 96.62 98 TYR A N 1
ATOM 792 C CA . TYR A 1 98 ? 0.701 11.467 0.852 1.00 96.62 98 TYR A CA 1
ATOM 793 C C . TYR A 1 98 ? 1.209 10.975 2.212 1.00 96.62 98 TYR A C 1
ATOM 795 O O . TYR A 1 98 ? 1.006 9.814 2.572 1.00 96.62 98 TYR A O 1
ATOM 803 N N . ASP A 1 99 ? 1.857 11.852 2.981 1.00 96.69 99 ASP A N 1
ATOM 804 C CA . ASP A 1 99 ? 2.455 11.491 4.266 1.00 96.69 99 ASP A CA 1
ATOM 805 C C . ASP A 1 99 ? 1.386 11.246 5.335 1.00 96.69 99 ASP A C 1
ATOM 807 O O . ASP A 1 99 ? 1.559 10.404 6.222 1.00 96.69 99 ASP A O 1
ATOM 811 N N . ASP A 1 100 ? 0.254 11.940 5.247 1.00 96.38 100 ASP A N 1
ATOM 812 C CA . ASP A 1 100 ? -0.949 11.631 6.012 1.00 96.38 100 ASP A CA 1
ATOM 813 C C . ASP A 1 100 ? -1.527 10.265 5.651 1.00 96.38 100 ASP A C 1
ATOM 815 O O . ASP A 1 100 ? -1.758 9.457 6.550 1.00 96.38 100 ASP A O 1
ATOM 819 N N . MET A 1 101 ? -1.712 9.964 4.363 1.00 97.25 101 MET A N 1
ATOM 820 C CA . MET A 1 101 ? -2.232 8.662 3.934 1.00 97.25 101 MET A CA 1
ATOM 821 C C . MET A 1 101 ? -1.332 7.507 4.366 1.00 97.25 101 MET A C 1
ATOM 823 O O . MET A 1 101 ? -1.798 6.517 4.935 1.00 97.25 101 MET A O 1
ATOM 827 N N . LYS A 1 102 ? -0.021 7.665 4.191 1.00 97.75 102 LYS A N 1
ATOM 828 C CA . LYS A 1 102 ? 0.994 6.740 4.699 1.00 97.75 102 LYS A CA 1
ATOM 829 C C . LYS A 1 102 ? 0.890 6.550 6.211 1.00 97.75 102 LYS A C 1
ATOM 831 O O . LYS A 1 102 ? 0.988 5.427 6.708 1.00 97.75 102 LYS A O 1
ATOM 836 N N . TRP A 1 103 ? 0.696 7.632 6.961 1.00 97.69 103 TRP A N 1
ATOM 837 C CA . TRP A 1 103 ? 0.531 7.577 8.412 1.00 97.69 103 TRP A CA 1
ATOM 838 C C . TRP A 1 103 ? -0.763 6.855 8.824 1.00 97.69 103 TRP A C 1
ATOM 840 O O . TRP A 1 103 ? -0.715 6.047 9.756 1.00 97.69 103 TRP A O 1
ATOM 850 N N . ILE A 1 104 ? -1.880 7.060 8.114 1.00 97.62 104 ILE A N 1
ATOM 851 C CA . ILE A 1 104 ? -3.150 6.348 8.352 1.00 97.62 104 ILE A CA 1
ATOM 852 C C . ILE A 1 104 ? -2.941 4.842 8.160 1.00 97.62 104 ILE A C 1
ATOM 854 O O . ILE A 1 104 ? -3.191 4.063 9.081 1.00 97.62 104 ILE A O 1
ATOM 858 N N . VAL A 1 105 ? -2.402 4.427 7.006 1.00 98.25 105 VAL A N 1
ATOM 859 C CA . VAL A 1 105 ? -2.160 3.007 6.691 1.00 98.25 105 VAL A CA 1
ATOM 860 C C . VAL A 1 105 ? -1.220 2.363 7.715 1.00 98.25 105 VAL A C 1
ATOM 862 O O . VAL A 1 105 ? -1.484 1.262 8.194 1.00 98.25 105 VAL A O 1
ATOM 865 N N . ARG A 1 106 ? -0.148 3.051 8.129 1.00 97.62 106 ARG A N 1
ATOM 866 C CA . ARG A 1 106 ? 0.780 2.530 9.150 1.00 97.62 106 ARG A CA 1
ATOM 867 C C . ARG A 1 106 ? 0.128 2.354 10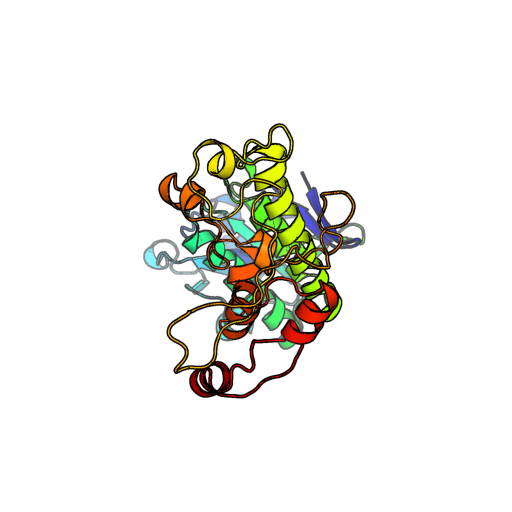.518 1.00 97.62 106 ARG A C 1
ATOM 869 O O . ARG A 1 106 ? 0.450 1.391 11.212 1.00 97.62 106 ARG A O 1
ATOM 876 N N . ASN A 1 107 ? -0.764 3.257 10.920 1.00 97.69 107 ASN A N 1
ATOM 877 C CA . ASN A 1 107 ? -1.532 3.086 12.153 1.00 97.69 107 ASN A CA 1
ATOM 878 C C . ASN A 1 107 ? -2.506 1.913 12.052 1.00 97.69 107 ASN A C 1
ATOM 880 O O . ASN A 1 107 ? -2.631 1.158 13.012 1.00 97.69 107 ASN A O 1
ATOM 884 N N . LEU A 1 108 ? -3.116 1.701 10.886 1.00 97.56 108 LEU A N 1
ATOM 885 C CA . LEU A 1 108 ? -4.001 0.565 10.660 1.00 97.56 108 LEU A CA 1
ATOM 886 C C . LEU A 1 108 ? -3.255 -0.779 10.698 1.00 97.56 108 LEU A C 1
ATOM 888 O O . LEU A 1 108 ? -3.709 -1.705 11.364 1.00 97.56 108 LEU A O 1
ATOM 892 N N . ILE A 1 109 ? -2.065 -0.864 10.090 1.00 97.19 109 ILE A N 1
ATOM 893 C CA . ILE A 1 109 ? -1.185 -2.044 10.193 1.00 97.19 109 ILE A CA 1
ATOM 894 C C . ILE A 1 109 ? -0.834 -2.330 11.662 1.00 97.19 109 ILE A C 1
ATOM 896 O O . ILE A 1 109 ? -0.898 -3.472 12.119 1.00 97.19 109 ILE A O 1
ATOM 900 N N . LYS A 1 110 ? -0.476 -1.292 12.434 1.00 96.31 110 LYS A N 1
ATOM 901 C CA . LYS A 1 110 ? -0.195 -1.433 13.872 1.00 96.31 110 LYS A CA 1
ATOM 902 C C . LYS A 1 110 ? -1.419 -1.912 14.651 1.00 96.31 110 LYS A C 1
ATOM 904 O O . LYS A 1 110 ? -1.272 -2.797 15.489 1.00 96.31 110 LYS A O 1
ATOM 909 N N . LEU A 1 111 ? -2.594 -1.344 14.378 1.00 96.62 111 LEU A N 1
ATOM 910 C CA . LEU A 1 111 ? -3.854 -1.736 15.007 1.00 96.62 111 LEU A CA 1
ATOM 911 C C . LEU A 1 111 ? -4.144 -3.210 14.754 1.00 96.62 111 LEU A C 1
ATOM 913 O O . LEU A 1 111 ? -4.315 -3.955 15.713 1.00 96.62 111 LEU A O 1
ATOM 917 N N . TYR A 1 112 ? -4.107 -3.637 13.493 1.00 95.56 112 TYR A N 1
ATOM 918 C CA . TYR A 1 112 ? -4.328 -5.026 13.105 1.00 95.56 112 TYR A CA 1
ATOM 919 C C . TYR A 1 112 ? -3.396 -5.976 13.864 1.00 95.56 112 TYR A C 1
ATOM 921 O O . TYR A 1 112 ? -3.866 -6.875 14.555 1.00 95.56 112 TYR A O 1
ATOM 929 N N . ASN A 1 113 ? -2.088 -5.708 13.880 1.00 93.88 113 ASN A N 1
ATOM 930 C CA . ASN A 1 113 ? -1.126 -6.534 14.618 1.00 93.88 113 ASN A CA 1
ATOM 931 C C . ASN A 1 113 ? -1.395 -6.576 16.134 1.00 93.88 113 ASN A C 1
ATOM 933 O O . ASN A 1 113 ? -1.236 -7.621 16.768 1.00 93.88 113 ASN A O 1
ATOM 937 N N . LEU A 1 114 ? -1.803 -5.452 16.733 1.00 94.25 114 LEU A N 1
ATOM 938 C CA . LEU A 1 114 ? -2.147 -5.404 18.154 1.00 94.25 114 LEU A CA 1
ATOM 939 C C . LEU A 1 114 ? -3.458 -6.126 18.465 1.00 94.25 114 LEU A C 1
ATOM 941 O O . LEU A 1 114 ? -3.571 -6.669 19.561 1.00 94.25 114 LEU A O 1
ATOM 945 N N . THR A 1 115 ? -4.411 -6.184 17.530 1.00 92.62 115 THR A N 1
ATOM 946 C CA . THR A 1 115 ? -5.662 -6.921 17.754 1.00 92.62 115 THR A CA 1
ATOM 947 C C . THR A 1 115 ? -5.407 -8.408 17.994 1.00 92.62 115 THR A C 1
ATOM 949 O O . THR A 1 115 ? -5.910 -8.941 18.978 1.00 92.62 115 THR A O 1
ATOM 952 N N . PHE A 1 116 ? -4.507 -9.046 17.233 1.00 88.56 116 PHE A N 1
ATOM 953 C CA . PHE A 1 116 ? -4.091 -10.432 17.501 1.00 88.56 116 PHE A CA 1
ATOM 954 C C . PHE A 1 116 ? -3.421 -10.588 18.863 1.00 88.56 116 PHE A C 1
ATOM 956 O O . PHE A 1 116 ? -3.735 -11.507 19.614 1.00 88.56 116 PHE A O 1
ATOM 963 N N . LYS A 1 117 ? -2.504 -9.674 19.201 1.00 91.12 117 LYS A N 1
ATOM 964 C CA . LYS A 1 117 ? -1.759 -9.726 20.465 1.00 91.12 117 LYS A CA 1
ATOM 965 C C . LYS A 1 117 ? -2.674 -9.580 21.685 1.00 91.12 117 LYS A C 1
ATOM 967 O O . LYS A 1 117 ? -2.419 -10.197 22.714 1.00 91.12 117 LYS A O 1
ATOM 972 N N . LEU A 1 118 ? -3.700 -8.740 21.575 1.00 91.62 118 LEU A N 1
ATOM 973 C CA . LEU A 1 118 ? -4.630 -8.408 22.654 1.00 91.62 118 LEU A CA 1
ATOM 974 C C . LEU A 1 118 ? -5.932 -9.223 22.602 1.00 91.62 118 LEU A C 1
ATOM 976 O O . LEU A 1 118 ? -6.820 -8.984 23.415 1.00 91.62 118 LEU A O 1
ATOM 980 N N . ASN A 1 119 ? -6.047 -10.183 21.675 1.00 90.88 119 ASN A N 1
ATOM 981 C CA . ASN A 1 119 ? -7.256 -10.979 21.447 1.00 90.88 119 ASN A CA 1
ATOM 982 C C . ASN A 1 119 ? -8.519 -10.116 21.225 1.00 90.88 119 ASN A C 1
ATOM 984 O O . ASN A 1 119 ? -9.598 -10.398 21.752 1.00 90.88 119 ASN A O 1
ATOM 988 N N . LEU A 1 120 ? -8.356 -9.034 20.462 1.00 92.94 120 LEU A N 1
ATOM 989 C CA . LEU A 1 120 ? -9.430 -8.146 20.028 1.00 92.94 120 LEU A CA 1
ATOM 990 C C . LEU A 1 120 ? -9.923 -8.571 18.642 1.00 92.94 120 LEU A C 1
ATOM 992 O O . LEU A 1 120 ? -9.148 -9.027 17.803 1.00 92.94 120 LEU A O 1
ATOM 996 N N . HIS A 1 121 ? -11.206 -8.364 18.387 1.00 93.69 121 HIS A N 1
ATOM 997 C CA . HIS A 1 121 ? -11.833 -8.542 17.089 1.00 93.69 121 HIS A CA 1
ATOM 998 C C . HIS A 1 121 ? -11.927 -7.190 16.379 1.00 93.69 121 HIS A C 1
ATOM 1000 O O . HIS A 1 121 ? -12.583 -6.268 16.866 1.00 93.69 121 HIS A O 1
ATOM 1006 N N . LEU A 1 122 ? -11.256 -7.058 15.233 1.00 94.81 122 LEU A N 1
ATOM 1007 C CA . LEU A 1 122 ? -11.343 -5.864 14.396 1.00 94.81 122 LEU A CA 1
ATOM 1008 C C . LEU A 1 122 ? -12.562 -5.972 13.472 1.00 94.81 122 LEU A C 1
ATOM 1010 O O . LEU A 1 122 ? -12.556 -6.753 12.522 1.00 94.81 122 LEU A O 1
ATOM 1014 N N . GLY A 1 123 ? -13.573 -5.165 13.767 1.00 94.31 123 GLY A N 1
ATOM 1015 C CA . GLY A 1 123 ? -14.886 -5.150 13.143 1.00 94.31 123 GLY A CA 1
ATOM 1016 C C . GLY A 1 123 ? -15.978 -5.733 14.040 1.00 94.31 123 GLY A C 1
ATOM 1017 O O . GLY A 1 123 ? -15.765 -6.048 15.218 1.00 94.31 123 GLY A O 1
ATOM 1018 N N . ILE A 1 124 ? -17.166 -5.872 13.470 1.00 93.50 124 ILE A N 1
ATOM 1019 C CA . ILE A 1 124 ? -18.341 -6.497 14.080 1.00 93.50 124 ILE A CA 1
ATOM 1020 C C . ILE A 1 124 ? -18.911 -7.538 13.123 1.00 93.50 124 ILE A C 1
ATOM 1022 O O . ILE A 1 124 ? -18.811 -7.392 11.909 1.00 93.50 124 ILE A O 1
ATOM 1026 N N . ILE A 1 125 ? -19.508 -8.595 13.663 1.00 90.88 125 ILE A N 1
ATOM 1027 C CA . ILE A 1 125 ? -20.162 -9.606 12.835 1.00 90.88 125 ILE A CA 1
ATOM 1028 C C . ILE A 1 125 ? -21.580 -9.124 12.534 1.00 90.88 125 ILE A C 1
ATOM 1030 O O . ILE A 1 125 ? -22.374 -8.960 13.459 1.00 90.88 125 ILE A O 1
ATOM 1034 N N . ASP A 1 126 ? -21.880 -8.929 11.256 1.00 83.81 126 ASP A N 1
ATOM 1035 C CA . ASP A 1 126 ? -23.210 -8.618 10.740 1.00 83.81 126 ASP A CA 1
ATOM 1036 C C . ASP A 1 126 ? -23.496 -9.501 9.518 1.00 83.81 126 ASP A C 1
ATOM 1038 O O . ASP A 1 126 ? -22.669 -9.608 8.616 1.00 83.81 126 ASP A O 1
ATOM 1042 N N . ASN A 1 127 ? -24.643 -10.184 9.502 1.00 82.38 127 ASN A N 1
ATOM 1043 C CA . ASN A 1 127 ? -25.057 -11.084 8.414 1.00 82.38 127 ASN A CA 1
ATOM 1044 C C . ASN A 1 127 ? -23.975 -12.088 7.947 1.00 82.38 127 ASN A C 1
ATOM 1046 O O . ASN A 1 127 ? -23.795 -12.309 6.753 1.00 82.38 127 ASN A O 1
ATOM 1050 N N . ASN A 1 128 ? -23.256 -12.714 8.891 1.00 85.75 128 ASN A N 1
ATOM 1051 C CA . ASN A 1 128 ? -22.116 -13.625 8.656 1.00 85.75 128 ASN A CA 1
ATOM 1052 C C . ASN A 1 128 ? -20.878 -12.989 7.998 1.00 85.75 128 ASN A C 1
ATOM 1054 O O . ASN A 1 128 ? -19.927 -13.699 7.668 1.00 85.75 128 ASN A O 1
ATOM 1058 N N . CYS A 1 129 ? -20.849 -11.668 7.869 1.00 90.56 129 CYS A N 1
ATOM 1059 C CA . CYS A 1 129 ? -19.703 -10.908 7.402 1.00 90.56 129 CYS A CA 1
ATOM 1060 C C . CYS A 1 129 ? -19.065 -10.128 8.556 1.00 90.56 129 CYS A C 1
ATOM 1062 O O . CYS A 1 129 ? -19.735 -9.678 9.483 1.00 90.56 129 CYS A O 1
ATOM 1064 N N . ASN A 1 130 ? -17.752 -9.935 8.490 1.00 94.75 130 ASN A N 1
ATOM 1065 C CA . ASN A 1 130 ? -17.028 -9.021 9.358 1.00 94.75 130 ASN A CA 1
ATOM 1066 C C . ASN A 1 130 ? -17.070 -7.604 8.772 1.00 94.75 130 ASN A C 1
ATOM 1068 O O . ASN A 1 130 ? -16.419 -7.308 7.767 1.00 94.75 130 ASN A O 1
ATOM 1072 N N . TYR A 1 131 ? -17.818 -6.720 9.415 1.00 95.50 131 TYR A N 1
ATOM 1073 C CA . TYR A 1 131 ? -17.906 -5.312 9.074 1.00 95.50 131 TYR A CA 1
ATOM 1074 C C . TYR A 1 131 ? -16.848 -4.507 9.832 1.00 95.50 131 TYR A C 1
ATOM 1076 O O . TYR A 1 131 ? -16.933 -4.341 11.050 1.00 95.50 131 TYR A O 1
ATOM 1084 N N . LEU A 1 132 ? -15.839 -3.993 9.125 1.00 96.69 132 LEU A N 1
ATOM 1085 C CA . LEU A 1 132 ? -14.728 -3.261 9.745 1.00 96.69 132 LEU A CA 1
ATOM 1086 C C . LEU A 1 132 ? -15.156 -1.894 10.278 1.00 96.69 132 LEU A C 1
ATOM 1088 O O . LEU A 1 132 ? -14.671 -1.461 11.325 1.00 96.69 132 LEU A O 1
ATOM 1092 N N . GLY A 1 133 ? -16.051 -1.218 9.561 1.00 95.94 133 GLY A N 1
ATOM 1093 C CA . GLY A 1 133 ? -16.496 0.132 9.874 1.00 95.94 133 GLY A CA 1
ATOM 1094 C C . GLY A 1 133 ? -16.617 1.000 8.631 1.00 95.94 133 GLY A C 1
ATOM 1095 O O . GLY A 1 133 ? -17.110 0.541 7.602 1.00 95.94 133 GLY A O 1
ATOM 1096 N N . PHE A 1 134 ? -16.186 2.254 8.734 1.00 96.44 134 PHE A N 1
ATOM 1097 C CA . PHE A 1 134 ? -16.514 3.290 7.758 1.00 96.44 134 PHE A CA 1
ATOM 1098 C C . PHE A 1 134 ? -15.294 4.084 7.302 1.00 96.44 134 PHE A C 1
ATOM 1100 O O . PHE A 1 134 ? -14.361 4.326 8.074 1.00 96.44 134 PHE A O 1
ATOM 1107 N N . ILE A 1 135 ? -15.347 4.558 6.062 1.00 96.12 135 ILE A N 1
ATOM 1108 C CA . ILE A 1 135 ? -14.395 5.502 5.495 1.00 96.12 135 ILE A CA 1
ATOM 1109 C C . ILE A 1 135 ? -15.095 6.849 5.299 1.00 96.12 135 ILE A C 1
ATOM 1111 O O . ILE A 1 135 ? -16.153 6.943 4.691 1.00 96.12 135 ILE A O 1
ATOM 1115 N N . GLU A 1 136 ? -14.494 7.911 5.814 1.00 94.19 136 GLU A N 1
ATOM 1116 C CA . GLU A 1 136 ? -14.864 9.283 5.507 1.00 94.19 136 GLU A CA 1
ATOM 1117 C C . GLU A 1 136 ? -14.003 9.815 4.363 1.00 94.19 136 GLU A C 1
ATOM 1119 O O . GLU A 1 136 ? -12.800 9.540 4.281 1.00 94.19 136 GLU A O 1
ATOM 1124 N N . ASN A 1 137 ? -14.605 10.682 3.544 1.00 90.38 137 ASN A N 1
ATOM 1125 C CA . ASN A 1 137 ? -13.919 11.410 2.478 1.00 90.38 137 ASN A CA 1
ATOM 1126 C C . ASN A 1 137 ? -13.360 10.506 1.359 1.00 90.38 137 ASN A C 1
ATOM 1128 O O . ASN A 1 137 ? -12.367 10.857 0.722 1.00 90.38 137 ASN A O 1
ATOM 1132 N N . PHE A 1 138 ? -13.993 9.352 1.119 1.00 92.50 138 PHE A N 1
ATOM 1133 C CA . PHE A 1 138 ? -13.558 8.389 0.108 1.00 92.50 138 PHE A CA 1
ATOM 1134 C C . PHE A 1 138 ? -13.599 8.971 -1.312 1.00 92.50 138 PHE A C 1
ATOM 1136 O O . PHE A 1 138 ? -12.579 9.006 -1.990 1.00 92.50 138 PHE A O 1
ATOM 1143 N N . GLU A 1 139 ? -14.730 9.516 -1.757 1.00 90.81 139 GLU A N 1
ATOM 1144 C CA . GLU A 1 139 ? -14.858 10.038 -3.131 1.00 90.81 139 GLU A CA 1
ATOM 1145 C C . GLU A 1 139 ? -13.957 11.252 -3.418 1.00 90.81 139 GLU A C 1
ATOM 1147 O O . GLU A 1 139 ? -13.578 11.494 -4.561 1.00 90.81 139 GLU A O 1
ATOM 1152 N N . ASN A 1 140 ? -13.561 12.002 -2.385 1.00 90.75 140 ASN A N 1
ATOM 1153 C CA . ASN A 1 140 ? -12.739 13.205 -2.548 1.00 90.75 140 ASN A CA 1
ATOM 1154 C C . ASN A 1 140 ? -11.238 12.956 -2.338 1.00 90.75 140 ASN A C 1
ATOM 1156 O O . ASN A 1 140 ? -10.446 13.897 -2.475 1.00 90.75 140 ASN A O 1
ATOM 1160 N N . SER A 1 141 ? -10.828 11.747 -1.937 1.00 92.94 141 SER A N 1
ATOM 1161 C CA . SER A 1 141 ? -9.410 11.421 -1.787 1.00 92.94 141 SER A CA 1
ATOM 1162 C C . SER A 1 141 ? -8.848 10.845 -3.082 1.00 92.94 141 SER A C 1
ATOM 1164 O O . SER A 1 141 ? -9.301 9.823 -3.589 1.00 92.94 141 SER A O 1
ATOM 1166 N N . LYS A 1 142 ? -7.771 11.451 -3.584 1.00 95.31 142 LYS A N 1
ATOM 1167 C CA . LYS A 1 142 ? -7.020 10.938 -4.741 1.00 95.31 142 LYS A CA 1
ATOM 1168 C C . LYS A 1 142 ? -6.265 9.631 -4.457 1.00 95.31 142 LYS A C 1
ATOM 1170 O O . LYS A 1 142 ? -5.664 9.078 -5.370 1.00 95.31 142 LYS A O 1
ATOM 1175 N N . TYR A 1 143 ? -6.244 9.181 -3.201 1.00 96.50 143 TYR A N 1
ATOM 1176 C CA . TYR A 1 143 ? -5.554 7.969 -2.754 1.00 96.50 143 TYR A CA 1
ATOM 1177 C C . TYR A 1 143 ? -6.521 6.857 -2.330 1.00 96.50 143 TYR A C 1
ATOM 1179 O O . TYR A 1 143 ? -6.090 5.891 -1.706 1.00 96.50 143 TYR A O 1
ATOM 1187 N N . SER A 1 144 ? -7.815 6.977 -2.628 1.00 96.38 144 SER A N 1
ATOM 1188 C CA . SER A 1 144 ? -8.824 5.997 -2.212 1.00 96.38 144 SER A CA 1
ATOM 1189 C C . SER A 1 144 ? -8.546 4.592 -2.741 1.00 96.38 144 SER A C 1
ATOM 1191 O O . SER A 1 144 ? -8.511 3.645 -1.957 1.00 96.38 144 SER A O 1
ATOM 1193 N N . ASP A 1 145 ? -8.227 4.448 -4.027 1.00 95.69 145 ASP A N 1
ATOM 1194 C CA . ASP A 1 145 ? -7.906 3.140 -4.617 1.00 95.69 145 ASP A CA 1
ATOM 1195 C C . ASP A 1 145 ? -6.614 2.541 -4.036 1.00 95.69 145 ASP A C 1
ATOM 1197 O O . ASP A 1 145 ? -6.555 1.353 -3.697 1.00 95.69 145 ASP A O 1
ATOM 1201 N N . ASP A 1 146 ? -5.586 3.375 -3.846 1.00 96.81 146 ASP A N 1
ATOM 1202 C CA . ASP A 1 146 ? -4.328 2.978 -3.205 1.00 96.81 146 ASP A CA 1
ATOM 1203 C C . ASP A 1 146 ? -4.562 2.534 -1.753 1.00 96.81 146 ASP A C 1
ATOM 1205 O O . ASP A 1 146 ? -3.966 1.560 -1.281 1.00 96.81 146 ASP A O 1
ATOM 1209 N N . PHE A 1 147 ? -5.454 3.225 -1.038 1.00 97.94 147 PHE A N 1
ATOM 1210 C CA . PHE A 1 147 ? -5.839 2.894 0.327 1.00 97.94 147 PHE A CA 1
ATOM 1211 C C . PHE A 1 147 ? -6.554 1.544 0.397 1.00 97.94 147 PHE A C 1
ATOM 1213 O O . PHE A 1 147 ? -6.159 0.695 1.197 1.00 97.94 147 PHE A O 1
ATOM 1220 N N . ILE A 1 148 ? -7.548 1.303 -0.463 1.00 97.81 148 ILE A N 1
ATOM 1221 C CA . ILE A 1 148 ? -8.248 0.011 -0.528 1.00 97.81 148 ILE A CA 1
ATOM 1222 C C . ILE A 1 148 ? -7.284 -1.111 -0.889 1.00 97.81 148 ILE A C 1
ATOM 1224 O O . ILE A 1 148 ? -7.340 -2.187 -0.295 1.00 97.81 148 ILE A O 1
ATOM 1228 N N . THR A 1 149 ? -6.345 -0.857 -1.795 1.00 98.06 149 THR A N 1
ATOM 1229 C CA . THR A 1 149 ? -5.295 -1.817 -2.141 1.00 98.06 149 THR A CA 1
ATOM 1230 C C . THR A 1 149 ? -4.437 -2.174 -0.924 1.00 98.06 149 THR A C 1
ATOM 1232 O O . THR A 1 149 ? -4.176 -3.354 -0.673 1.00 98.06 149 THR A O 1
ATOM 1235 N N . CYS A 1 150 ? -4.038 -1.174 -0.131 1.00 98.50 150 CYS A N 1
ATOM 1236 C CA . CYS A 1 150 ? -3.316 -1.382 1.123 1.00 98.50 150 CYS A CA 1
ATOM 1237 C C . CYS A 1 150 ? -4.159 -2.122 2.165 1.00 98.50 150 CYS A C 1
ATOM 1239 O O . CYS A 1 150 ? -3.615 -2.944 2.901 1.00 98.50 150 CYS A O 1
ATOM 1241 N N . LEU A 1 151 ? -5.462 -1.845 2.232 1.00 97.81 151 LEU A N 1
ATOM 1242 C CA . LEU A 1 151 ? -6.379 -2.496 3.159 1.00 97.81 151 LEU A CA 1
ATOM 1243 C C . LEU A 1 151 ? -6.567 -3.973 2.806 1.00 97.81 151 LEU A C 1
ATOM 1245 O O . LEU A 1 151 ? -6.407 -4.821 3.672 1.00 97.81 151 LEU A O 1
ATOM 1249 N N . LYS A 1 152 ? -6.796 -4.304 1.533 1.00 98.19 152 LYS A N 1
ATOM 1250 C CA . LYS A 1 152 ? -6.853 -5.695 1.053 1.00 98.19 152 LYS A CA 1
ATOM 1251 C C . LYS A 1 152 ? -5.579 -6.465 1.389 1.00 98.19 152 LYS A C 1
ATOM 1253 O O . LYS A 1 152 ? -5.656 -7.560 1.935 1.00 98.19 152 LYS A O 1
ATOM 1258 N N . CYS A 1 153 ? -4.414 -5.854 1.164 1.00 98.25 153 CYS A N 1
ATOM 1259 C CA . CYS A 1 153 ? -3.120 -6.438 1.521 1.00 98.25 153 CYS A CA 1
ATOM 1260 C C . CYS A 1 153 ? -2.996 -6.770 3.020 1.00 98.25 153 CYS A C 1
ATOM 1262 O O . CYS A 1 153 ? -2.364 -7.766 3.379 1.00 98.25 153 CYS A O 1
ATOM 1264 N N . LEU A 1 154 ? -3.586 -5.948 3.895 1.00 97.19 154 LEU A N 1
ATOM 1265 C CA . LEU A 1 154 ? -3.514 -6.128 5.348 1.00 97.19 154 LEU A CA 1
ATOM 1266 C C . LEU A 1 154 ? -4.171 -7.432 5.799 1.00 97.19 154 LEU A C 1
ATOM 1268 O O . LEU A 1 154 ? -3.683 -8.079 6.718 1.00 97.19 154 LEU A O 1
ATOM 1272 N N . PHE A 1 155 ? -5.261 -7.813 5.133 1.00 95.31 155 PHE A N 1
ATOM 1273 C CA . PHE A 1 155 ? -6.065 -8.986 5.468 1.00 95.31 155 PHE A CA 1
ATOM 1274 C C . PHE A 1 155 ? -5.601 -10.272 4.765 1.00 95.31 155 PHE A C 1
ATOM 1276 O O . PHE A 1 155 ? -6.284 -11.293 4.851 1.00 95.31 155 PHE A O 1
ATOM 1283 N N . ILE A 1 156 ? -4.440 -10.258 4.102 1.00 96.56 156 ILE A N 1
ATOM 1284 C CA . ILE A 1 156 ? -3.796 -11.470 3.583 1.00 96.56 156 ILE A CA 1
ATOM 1285 C C . ILE A 1 156 ? -2.903 -12.056 4.680 1.00 96.56 156 ILE A C 1
ATOM 1287 O O . ILE A 1 156 ? -1.875 -11.477 5.029 1.00 96.56 156 ILE A O 1
ATOM 1291 N N . PHE A 1 157 ? -3.305 -13.209 5.219 1.00 92.31 157 PHE A N 1
ATOM 1292 C CA . PHE A 1 157 ? -2.622 -13.844 6.350 1.00 92.31 157 PHE A CA 1
ATOM 1293 C C . PHE A 1 157 ? -1.301 -14.519 5.957 1.00 92.31 157 PHE A C 1
ATOM 1295 O O . PHE A 1 157 ? -0.303 -14.405 6.670 1.00 92.31 157 PHE A O 1
ATOM 1302 N N . ASP A 1 158 ? -1.277 -15.223 4.821 1.00 96.44 158 ASP A N 1
ATOM 1303 C CA . ASP A 1 158 ? -0.058 -15.877 4.352 1.00 96.44 158 ASP A CA 1
ATOM 1304 C C . ASP A 1 158 ? 0.928 -14.846 3.789 1.00 96.44 158 ASP A C 1
ATOM 1306 O O . ASP A 1 158 ? 0.636 -14.106 2.848 1.00 96.44 158 ASP A O 1
ATOM 1310 N N . LYS A 1 159 ? 2.136 -14.812 4.355 1.00 95.44 159 LYS A N 1
ATOM 1311 C CA . LYS A 1 159 ? 3.152 -13.812 4.007 1.00 95.44 159 LYS A CA 1
ATOM 1312 C C . LYS A 1 159 ? 3.608 -13.918 2.550 1.00 95.44 159 LYS A C 1
ATOM 1314 O O . LYS A 1 159 ? 3.918 -12.898 1.934 1.00 95.44 159 LYS A O 1
ATOM 1319 N N . LYS A 1 160 ? 3.673 -15.133 1.994 1.00 97.44 160 LYS A N 1
ATOM 1320 C CA . LYS A 1 160 ? 4.069 -15.340 0.597 1.00 97.44 160 LYS A CA 1
ATOM 1321 C C . LYS A 1 160 ? 2.988 -14.791 -0.334 1.00 97.44 160 LYS A C 1
ATOM 1323 O O . LYS A 1 160 ? 3.317 -13.976 -1.192 1.00 97.44 160 LYS A O 1
ATOM 1328 N N . GLN A 1 161 ? 1.725 -15.145 -0.106 1.00 98.19 161 GLN A N 1
ATOM 1329 C CA . GLN A 1 161 ? 0.582 -14.598 -0.844 1.00 98.19 161 GLN A CA 1
ATOM 1330 C C . GLN A 1 161 ? 0.493 -13.074 -0.710 1.00 98.19 161 GLN A C 1
ATOM 1332 O O . GLN A 1 161 ? 0.224 -12.385 -1.689 1.00 98.19 161 GLN A O 1
ATOM 1337 N N . GLN A 1 162 ? 0.780 -12.522 0.473 1.00 98.00 162 GLN A N 1
ATOM 1338 C CA . GLN A 1 162 ? 0.797 -11.074 0.684 1.00 98.00 162 GLN A CA 1
ATOM 1339 C C . GLN A 1 162 ? 1.858 -10.397 -0.196 1.00 98.00 162 GLN A C 1
ATOM 1341 O O . GLN A 1 162 ? 1.593 -9.372 -0.820 1.00 98.00 162 GLN A O 1
ATOM 1346 N N . TYR A 1 163 ? 3.059 -10.972 -0.286 1.00 98.44 163 TYR A N 1
ATOM 1347 C CA . TYR A 1 163 ? 4.134 -10.415 -1.109 1.00 98.44 163 TYR A CA 1
ATOM 1348 C C . TYR A 1 163 ? 3.853 -10.580 -2.603 1.00 98.44 163 TYR A C 1
ATOM 1350 O O . TYR A 1 163 ? 4.155 -9.671 -3.373 1.00 98.44 163 TYR A O 1
ATOM 1358 N N . GLU A 1 164 ? 3.249 -11.698 -3.007 1.00 98.50 164 GLU A N 1
ATOM 1359 C CA . GLU A 1 164 ? 2.759 -11.916 -4.371 1.00 98.50 164 GLU A CA 1
ATOM 1360 C C . GLU A 1 164 ? 1.708 -10.869 -4.754 1.00 98.50 164 GLU A C 1
ATOM 1362 O O . GLU A 1 164 ? 1.856 -10.218 -5.788 1.00 98.50 164 GLU A O 1
ATOM 1367 N N . TYR A 1 165 ? 0.725 -10.623 -3.882 1.00 98.56 165 TYR A N 1
ATOM 1368 C CA . TYR A 1 165 ? -0.287 -9.584 -4.067 1.00 98.56 165 TYR A CA 1
ATOM 1369 C C . TYR A 1 165 ? 0.344 -8.198 -4.229 1.00 98.56 165 TYR A C 1
ATOM 1371 O O . TYR A 1 165 ? 0.036 -7.495 -5.193 1.00 98.56 165 TYR A O 1
ATOM 1379 N N . ILE A 1 166 ? 1.261 -7.809 -3.331 1.00 98.62 166 ILE A N 1
ATOM 1380 C CA . ILE A 1 166 ? 1.973 -6.523 -3.419 1.00 98.62 166 ILE A CA 1
ATOM 1381 C C . ILE A 1 166 ? 2.704 -6.412 -4.760 1.00 98.62 166 ILE A C 1
ATOM 1383 O O . ILE A 1 166 ? 2.588 -5.405 -5.458 1.00 98.62 166 ILE A O 1
ATOM 1387 N N . TYR A 1 167 ? 3.459 -7.446 -5.121 1.00 98.50 167 TYR A N 1
ATOM 1388 C CA . TYR A 1 167 ? 4.296 -7.452 -6.311 1.00 98.50 167 TYR A CA 1
ATOM 1389 C C . TYR A 1 167 ? 3.473 -7.332 -7.594 1.00 98.50 167 TYR A C 1
ATOM 1391 O O . TYR A 1 167 ? 3.771 -6.489 -8.444 1.00 98.50 167 TYR A O 1
ATOM 1399 N N . ASP A 1 168 ? 2.442 -8.165 -7.734 1.00 97.94 168 ASP A N 1
ATOM 1400 C CA . ASP A 1 168 ? 1.613 -8.207 -8.935 1.00 97.94 168 ASP A CA 1
ATOM 1401 C C . ASP A 1 168 ? 0.778 -6.939 -9.083 1.00 97.94 168 ASP A C 1
ATOM 1403 O O . ASP A 1 168 ? 0.751 -6.370 -10.175 1.00 97.94 168 ASP A O 1
ATOM 1407 N N . THR A 1 169 ? 0.205 -6.436 -7.985 1.00 98.19 169 THR A N 1
ATOM 1408 C CA . THR A 1 169 ? -0.574 -5.191 -7.994 1.00 98.19 169 THR A CA 1
ATOM 1409 C C . THR A 1 169 ? 0.284 -4.001 -8.417 1.00 98.19 169 THR A C 1
ATOM 1411 O O . THR A 1 169 ? -0.129 -3.189 -9.242 1.00 98.19 169 THR A O 1
ATOM 1414 N N . VAL A 1 170 ? 1.519 -3.901 -7.912 1.00 98.06 170 VAL A N 1
ATOM 1415 C CA . VAL A 1 170 ? 2.427 -2.814 -8.305 1.00 98.06 170 VAL A CA 1
ATOM 1416 C C . VAL A 1 170 ? 2.885 -2.965 -9.753 1.00 98.06 170 VAL A C 1
ATOM 1418 O O . VA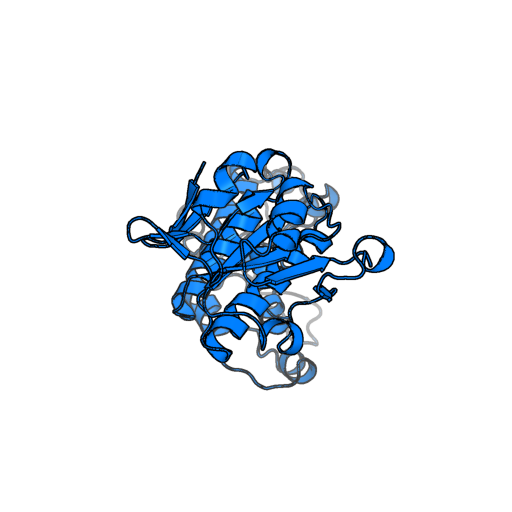L A 1 170 ? 2.973 -1.968 -10.469 1.00 98.06 170 VAL A O 1
ATOM 1421 N N . CYS A 1 171 ? 3.163 -4.186 -10.216 1.00 96.81 171 CYS A N 1
ATOM 1422 C CA . CYS A 1 171 ? 3.507 -4.413 -11.619 1.00 96.81 171 CYS A CA 1
ATOM 1423 C C . CYS A 1 171 ? 2.368 -3.999 -12.554 1.00 96.81 171 CYS A C 1
ATOM 1425 O O . CYS A 1 171 ? 2.631 -3.339 -13.556 1.00 96.81 171 CYS A O 1
ATOM 1427 N N . GLU A 1 172 ? 1.128 -4.348 -12.217 1.00 95.88 172 GLU A N 1
ATOM 1428 C CA . GLU A 1 172 ? -0.053 -3.962 -12.986 1.00 95.88 172 GLU A CA 1
ATOM 1429 C C . GLU A 1 172 ? -0.290 -2.449 -12.952 1.00 95.88 172 GLU A C 1
ATOM 1431 O O . GLU A 1 172 ? -0.560 -1.847 -13.991 1.00 95.88 172 GLU A O 1
ATOM 1436 N N . TYR A 1 173 ? -0.125 -1.808 -11.791 1.00 95.56 173 TYR A N 1
ATOM 1437 C CA . TYR A 1 173 ? -0.146 -0.350 -11.684 1.00 95.56 173 TYR A CA 1
ATOM 1438 C C . TYR A 1 173 ? 0.872 0.287 -12.640 1.00 95.56 173 TYR A C 1
ATOM 1440 O O . TYR A 1 173 ? 0.499 1.132 -13.452 1.00 95.56 173 TYR A O 1
ATOM 1448 N N . LEU A 1 1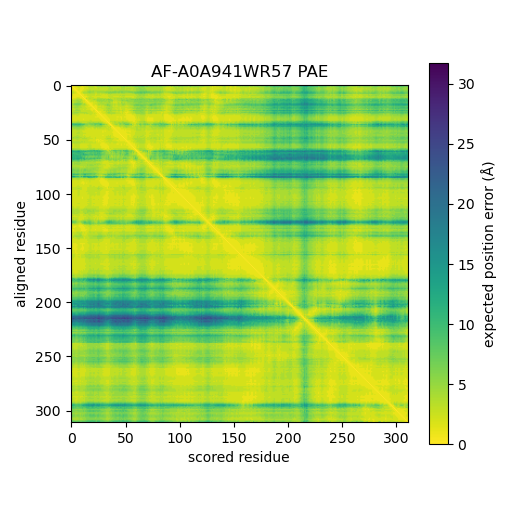74 ? 2.136 -0.148 -12.601 1.00 94.81 174 LEU A N 1
ATOM 1449 C CA . LEU A 1 174 ? 3.196 0.391 -13.457 1.00 94.81 174 LEU A CA 1
ATOM 1450 C C . LEU A 1 174 ? 2.895 0.153 -14.942 1.00 94.81 174 LEU A C 1
ATOM 1452 O O . LEU A 1 174 ? 3.008 1.081 -15.741 1.00 94.81 174 LEU A O 1
ATOM 1456 N N . ASP A 1 175 ? 2.455 -1.049 -15.312 1.00 92.12 175 ASP A N 1
ATOM 1457 C CA . ASP A 1 175 ? 2.069 -1.358 -16.692 1.00 92.12 175 ASP A CA 1
ATOM 1458 C C . ASP A 1 175 ? 0.922 -0.466 -17.165 1.00 92.12 175 ASP A C 1
ATOM 1460 O O . ASP A 1 175 ? 0.982 0.075 -18.266 1.00 92.12 175 ASP A O 1
ATOM 1464 N N . ASN A 1 176 ? -0.088 -0.234 -16.327 1.00 91.75 176 ASN A N 1
ATOM 1465 C CA . ASN A 1 176 ? -1.175 0.687 -16.639 1.00 91.75 176 ASN A CA 1
ATOM 1466 C C . ASN A 1 176 ? -0.662 2.118 -16.852 1.00 91.75 176 ASN A C 1
ATOM 1468 O O . ASN A 1 176 ? -1.075 2.756 -17.819 1.00 91.75 176 ASN A O 1
ATOM 1472 N N . GLN A 1 177 ? 0.266 2.608 -16.023 1.00 91.12 177 GLN A N 1
ATOM 1473 C CA . GLN A 1 177 ? 0.856 3.938 -16.210 1.00 91.12 177 GLN A CA 1
ATOM 1474 C C . GLN A 1 177 ? 1.583 4.052 -17.560 1.00 91.12 177 GLN A C 1
ATOM 1476 O O . GLN A 1 177 ? 1.351 4.999 -18.310 1.00 91.12 177 GLN A O 1
ATOM 1481 N N . PHE A 1 178 ? 2.430 3.078 -17.909 1.00 88.50 178 PHE A N 1
ATOM 1482 C CA . PHE A 1 178 ? 3.202 3.120 -19.155 1.00 88.50 178 PHE A CA 1
ATOM 1483 C C . PHE A 1 178 ? 2.357 2.856 -20.405 1.00 88.50 178 PHE A C 1
ATOM 1485 O O . PHE A 1 178 ? 2.497 3.584 -21.390 1.00 88.50 178 PHE A O 1
ATOM 1492 N N . CYS A 1 179 ? 1.498 1.834 -20.376 1.00 84.00 179 CYS A N 1
ATOM 1493 C CA . CYS A 1 179 ? 0.714 1.391 -21.527 1.00 84.00 179 CYS A CA 1
ATOM 1494 C C . CYS A 1 179 ? -0.491 2.299 -21.779 1.00 84.00 179 CYS A C 1
ATOM 1496 O O . CYS A 1 179 ? -0.644 2.794 -22.892 1.00 84.00 179 CYS A O 1
ATOM 1498 N N . LYS A 1 180 ? -1.328 2.571 -20.762 1.00 78.69 180 LYS A N 1
ATOM 1499 C CA . LYS A 1 180 ? -2.516 3.430 -20.943 1.00 78.69 180 LYS A CA 1
ATOM 1500 C C . LYS A 1 180 ? -2.128 4.893 -21.117 1.00 78.69 180 LYS A C 1
ATOM 1502 O O . LYS A 1 180 ? -2.751 5.595 -21.903 1.00 78.69 180 LYS A O 1
ATOM 1507 N N . GLY A 1 181 ? -1.076 5.339 -20.430 1.00 80.50 181 GLY A N 1
ATOM 1508 C CA . GLY A 1 181 ? -0.532 6.685 -20.606 1.00 80.50 181 GLY A CA 1
ATOM 1509 C C . GLY A 1 181 ? 0.280 6.867 -21.893 1.00 80.50 181 GLY A C 1
ATOM 1510 O O . GLY A 1 181 ? 0.662 7.994 -22.194 1.00 80.50 181 GLY A O 1
ATOM 1511 N N . ASN A 1 182 ? 0.582 5.780 -22.623 1.00 86.50 182 ASN A N 1
ATOM 1512 C CA . ASN A 1 182 ? 1.481 5.752 -23.784 1.00 86.50 182 ASN A CA 1
ATOM 1513 C C . ASN A 1 182 ? 2.756 6.601 -23.569 1.00 86.50 182 ASN A C 1
ATOM 1515 O O . ASN A 1 182 ? 3.210 7.328 -24.452 1.00 86.50 182 ASN A O 1
ATOM 1519 N N . ILE A 1 183 ? 3.339 6.522 -22.366 1.00 91.00 183 ILE A N 1
ATOM 1520 C CA . ILE A 1 183 ? 4.394 7.441 -21.897 1.00 91.00 183 ILE A CA 1
ATOM 1521 C C . ILE A 1 183 ? 5.645 7.376 -22.786 1.00 91.00 183 ILE A C 1
ATOM 1523 O O . ILE A 1 183 ? 6.357 8.362 -22.980 1.00 91.00 183 ILE A O 1
ATOM 1527 N N . CYS A 1 184 ? 5.924 6.192 -23.326 1.00 90.06 184 CYS A N 1
ATOM 1528 C CA . CYS A 1 184 ? 7.069 5.948 -24.194 1.00 90.06 184 CYS A CA 1
ATOM 1529 C C . CYS A 1 184 ? 6.788 6.255 -25.676 1.00 90.06 184 CYS A C 1
ATOM 1531 O O . CYS A 1 184 ? 7.733 6.205 -26.467 1.00 90.06 184 CYS A O 1
ATOM 1533 N N . ASP A 1 185 ? 5.531 6.538 -26.045 1.00 91.75 185 ASP A N 1
ATOM 1534 C CA . ASP A 1 185 ? 5.036 6.799 -27.406 1.00 91.75 185 ASP A CA 1
ATOM 1535 C C . ASP A 1 185 ? 5.705 5.908 -28.462 1.00 91.75 185 ASP A C 1
ATOM 1537 O O . ASP A 1 185 ? 6.417 6.395 -29.343 1.00 91.75 185 ASP A O 1
ATOM 1541 N N . PHE A 1 186 ? 5.564 4.585 -28.326 1.00 89.75 186 PHE A N 1
ATOM 1542 C CA . PHE A 1 186 ? 6.208 3.620 -29.224 1.00 89.75 186 PHE A CA 1
ATOM 1543 C C . PHE A 1 186 ? 5.606 3.672 -30.635 1.00 89.75 186 PHE A C 1
ATOM 1545 O O . PHE A 1 186 ? 4.393 3.592 -30.806 1.00 89.75 186 PHE A O 1
ATOM 1552 N N . LYS A 1 187 ? 6.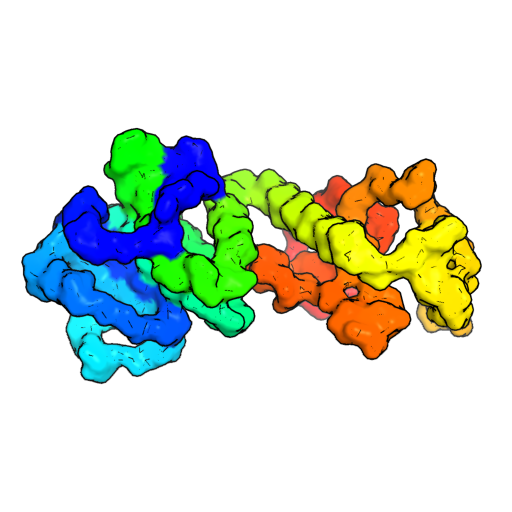467 3.773 -31.656 1.00 90.19 187 LYS A N 1
ATOM 1553 C CA . LYS A 1 187 ? 6.110 3.744 -33.085 1.00 90.19 187 LYS A CA 1
ATOM 1554 C C . LYS A 1 187 ? 7.193 2.986 -33.844 1.00 90.19 187 LYS A C 1
ATOM 1556 O O . LYS A 1 187 ? 8.366 3.299 -33.663 1.00 90.19 187 LYS A O 1
ATOM 1561 N N . ASN A 1 188 ? 6.807 2.014 -34.673 1.00 88.38 188 ASN A N 1
ATOM 1562 C CA . ASN A 1 188 ? 7.728 1.186 -35.468 1.00 88.38 188 ASN A CA 1
ATOM 1563 C C . ASN A 1 188 ? 8.887 0.607 -34.633 1.00 88.38 188 ASN A C 1
ATOM 1565 O O . ASN A 1 188 ? 10.050 0.787 -34.973 1.00 88.38 188 ASN A O 1
ATOM 1569 N N . ASP A 1 189 ? 8.566 -0.023 -33.496 1.00 86.56 189 ASP A N 1
ATOM 1570 C CA . ASP A 1 189 ? 9.528 -0.610 -32.543 1.00 86.56 189 ASP A CA 1
ATOM 1571 C C . ASP A 1 189 ? 10.512 0.378 -31.880 1.00 86.56 189 ASP A C 1
ATOM 1573 O O . ASP A 1 189 ? 11.444 -0.031 -31.185 1.00 86.56 189 ASP A O 1
ATOM 1577 N N . GLN A 1 190 ? 10.289 1.686 -32.033 1.00 90.00 190 GLN A N 1
ATOM 1578 C CA . GLN A 1 190 ? 11.104 2.745 -31.440 1.00 90.00 190 GLN A CA 1
ATOM 1579 C C . GLN A 1 190 ? 10.287 3.552 -30.435 1.00 90.00 190 GLN A C 1
ATOM 1581 O O . GLN A 1 190 ? 9.194 4.027 -30.754 1.00 90.00 190 GLN A O 1
ATOM 1586 N N . CYS A 1 191 ? 10.822 3.775 -29.234 1.00 92.12 191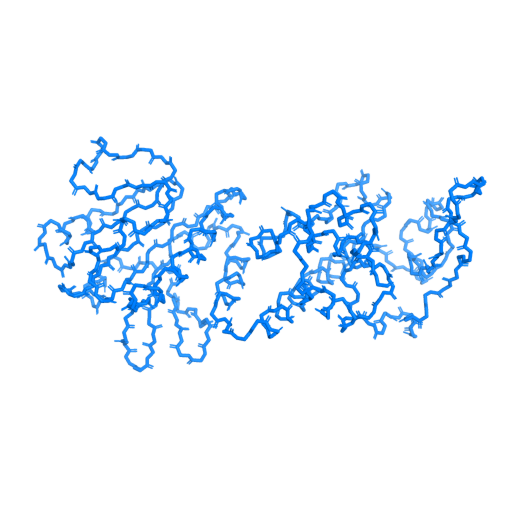 CYS A N 1
ATOM 1587 C CA . CYS A 1 191 ? 10.233 4.741 -28.309 1.00 92.12 191 CYS A CA 1
ATOM 1588 C C . CYS A 1 191 ? 10.577 6.176 -28.732 1.00 92.12 191 CYS A C 1
ATOM 1590 O O . CYS A 1 191 ? 11.497 6.409 -29.520 1.00 92.12 191 CYS A O 1
ATOM 1592 N N . ILE A 1 192 ? 9.870 7.159 -28.176 1.00 93.31 192 ILE A N 1
ATOM 1593 C CA . ILE A 1 192 ? 10.117 8.581 -28.447 1.00 93.31 192 ILE A CA 1
ATOM 1594 C C . ILE A 1 192 ? 11.583 8.984 -28.233 1.00 93.31 192 ILE A C 1
ATOM 1596 O O . ILE A 1 192 ? 12.156 9.699 -29.049 1.00 93.31 192 ILE A O 1
ATOM 1600 N N . ALA A 1 193 ? 12.234 8.442 -27.203 1.00 92.88 193 ALA A N 1
ATOM 1601 C CA . ALA A 1 193 ? 13.633 8.736 -26.922 1.00 92.88 193 ALA A CA 1
ATOM 1602 C C . ALA A 1 193 ? 14.589 8.126 -27.968 1.00 92.88 193 ALA A C 1
ATOM 1604 O O . ALA A 1 193 ? 15.606 8.747 -28.276 1.00 92.88 193 ALA A O 1
ATOM 1605 N N . ASN A 1 194 ? 14.259 6.957 -28.544 1.00 92.12 194 ASN A N 1
ATOM 1606 C CA . ASN A 1 194 ? 15.009 6.395 -29.673 1.00 92.12 194 ASN A CA 1
ATOM 1607 C C . ASN A 1 194 ? 14.892 7.315 -30.895 1.00 92.12 194 ASN A C 1
ATOM 1609 O O . ASN A 1 194 ? 15.903 7.661 -31.501 1.00 92.12 194 ASN A O 1
ATOM 1613 N N . ARG A 1 195 ? 13.668 7.756 -31.222 1.00 92.44 195 ARG A N 1
ATOM 1614 C CA . ARG A 1 195 ? 13.406 8.621 -32.385 1.00 92.44 195 ARG A CA 1
ATOM 1615 C C . ARG A 1 195 ? 14.057 9.998 -32.266 1.00 92.44 195 ARG A C 1
ATOM 1617 O O . ARG A 1 195 ? 14.473 10.562 -33.270 1.00 92.44 195 ARG A O 1
ATOM 1624 N N . GLU A 1 196 ? 14.201 10.513 -31.048 1.00 93.06 196 GLU A N 1
ATOM 1625 C CA . GLU A 1 196 ? 14.932 11.756 -30.769 1.00 93.06 196 GLU A CA 1
ATOM 1626 C C . GLU A 1 196 ? 16.454 11.567 -30.605 1.00 93.06 196 GLU A C 1
ATOM 1628 O O . GLU A 1 196 ? 17.159 12.512 -30.246 1.00 93.06 196 GLU A O 1
ATOM 1633 N N . ASN A 1 197 ? 16.988 10.364 -30.852 1.00 89.75 197 ASN A N 1
ATOM 1634 C CA . ASN A 1 197 ? 18.408 10.028 -30.680 1.00 89.75 197 ASN A CA 1
ATOM 1635 C C . ASN A 1 197 ? 18.943 10.337 -29.263 1.00 89.75 197 ASN A C 1
ATOM 1637 O O . ASN A 1 197 ? 20.091 10.742 -29.081 1.00 89.75 197 ASN A O 1
ATOM 1641 N N . LYS A 1 198 ? 18.102 10.156 -28.236 1.00 89.50 198 LYS A N 1
ATOM 1642 C CA . LYS A 1 198 ? 18.430 10.388 -26.813 1.00 89.50 198 LYS A CA 1
ATOM 1643 C C . LYS A 1 198 ? 18.797 9.107 -26.060 1.00 89.50 198 LYS A C 1
ATOM 1645 O O . LYS A 1 198 ? 18.988 9.136 -24.844 1.00 89.50 198 LYS A O 1
ATOM 1650 N N . THR A 1 199 ? 18.888 7.980 -26.758 1.00 85.44 199 THR A N 1
ATOM 1651 C CA . THR A 1 199 ? 19.193 6.657 -26.198 1.00 85.44 199 THR A CA 1
ATOM 1652 C C . THR A 1 199 ? 20.378 6.020 -26.907 1.00 85.44 199 THR A C 1
ATOM 1654 O O . THR A 1 199 ? 20.629 6.294 -28.075 1.00 85.44 199 THR A O 1
ATOM 1657 N N . ALA A 1 200 ? 21.069 5.108 -26.220 1.00 81.94 200 ALA A N 1
ATOM 1658 C CA . ALA A 1 200 ? 22.169 4.345 -26.812 1.00 81.94 200 ALA A CA 1
ATOM 1659 C C . ALA A 1 200 ? 21.706 3.331 -27.878 1.00 81.94 200 ALA A C 1
ATOM 1661 O O . ALA A 1 200 ? 22.472 2.983 -28.773 1.00 81.94 200 ALA A O 1
ATOM 1662 N N . HIS A 1 201 ? 20.461 2.858 -27.783 1.00 83.75 201 HIS A N 1
ATOM 1663 C CA . HIS A 1 201 ? 19.876 1.876 -28.700 1.00 83.75 201 HIS A CA 1
ATOM 1664 C C . HIS A 1 201 ? 18.946 2.556 -29.706 1.00 83.75 201 HIS A C 1
ATOM 1666 O O . HIS A 1 201 ? 18.360 3.597 -29.397 1.00 83.75 201 HIS A O 1
ATOM 1672 N N . LYS A 1 202 ? 18.845 1.985 -30.912 1.00 82.00 202 LYS A N 1
ATOM 1673 C CA . LYS A 1 202 ? 18.047 2.538 -32.018 1.00 82.00 202 LYS A CA 1
ATOM 1674 C C . LYS A 1 202 ? 16.633 1.959 -32.079 1.00 82.00 202 LYS A C 1
ATOM 1676 O O . LYS A 1 202 ? 15.766 2.597 -32.661 1.00 82.00 202 LYS A O 1
ATOM 1681 N N . ASP A 1 203 ? 16.399 0.800 -31.482 1.00 79.50 203 ASP A N 1
ATOM 1682 C CA . ASP A 1 203 ? 15.156 0.029 -31.509 1.00 79.50 203 ASP A CA 1
ATOM 1683 C C . ASP A 1 203 ? 14.949 -0.721 -30.178 1.00 79.50 203 ASP A C 1
ATOM 1685 O O . ASP A 1 203 ? 15.782 -0.641 -29.274 1.00 79.50 203 ASP A O 1
ATOM 1689 N N . MET A 1 204 ? 13.798 -1.386 -30.015 1.00 78.94 204 MET A N 1
ATOM 1690 C CA . MET A 1 204 ? 13.455 -2.234 -28.854 1.00 78.94 204 MET A CA 1
ATOM 1691 C C . MET A 1 204 ? 13.503 -1.521 -27.484 1.00 78.94 204 MET A C 1
ATOM 1693 O O . MET A 1 204 ? 13.567 -2.147 -26.419 1.00 78.94 204 MET A O 1
ATOM 1697 N N . GLY A 1 205 ? 13.427 -0.187 -27.491 1.00 81.31 205 GLY A N 1
ATOM 1698 C CA . GLY A 1 205 ? 13.323 0.643 -26.296 1.00 81.31 205 GLY A CA 1
ATOM 1699 C C . GLY A 1 205 ? 14.491 0.470 -25.316 1.00 81.31 205 GLY A C 1
ATOM 1700 O O . GLY A 1 205 ? 15.656 0.637 -25.667 1.00 81.31 205 GLY A O 1
ATOM 1701 N N . CYS A 1 206 ? 14.165 0.209 -24.044 1.00 84.12 206 CYS A N 1
ATOM 1702 C CA . CYS A 1 206 ? 15.135 0.127 -22.940 1.00 84.12 206 CYS A CA 1
ATOM 1703 C C . CYS A 1 206 ? 15.486 -1.317 -22.528 1.00 84.12 206 CYS A C 1
ATOM 1705 O O . CYS A 1 206 ? 16.172 -1.508 -21.526 1.00 84.12 206 CYS A O 1
ATOM 1707 N N . CYS A 1 207 ? 15.006 -2.343 -23.242 1.00 88.12 207 CYS A N 1
ATOM 1708 C CA . CYS A 1 207 ? 15.089 -3.741 -22.800 1.00 88.12 207 CYS A CA 1
ATOM 1709 C C . CYS A 1 207 ? 16.424 -4.421 -23.175 1.00 88.12 207 CYS A C 1
ATOM 1711 O O . CYS A 1 207 ? 16.455 -5.473 -23.815 1.00 88.12 207 CYS A O 1
ATOM 1713 N N . TYR A 1 208 ? 17.539 -3.821 -22.755 1.00 88.81 208 TYR A N 1
ATOM 1714 C CA . TYR A 1 208 ? 18.887 -4.347 -22.968 1.00 88.81 208 TYR A CA 1
ATOM 1715 C C . TYR A 1 208 ? 19.536 -4.675 -21.625 1.00 88.81 208 TYR A C 1
ATOM 1717 O O . TYR A 1 208 ? 19.754 -3.795 -20.793 1.00 88.81 208 TYR A O 1
ATOM 1725 N N . SER A 1 209 ? 19.826 -5.958 -21.420 1.00 89.25 209 SER A N 1
ATOM 1726 C CA . SER A 1 209 ? 20.568 -6.447 -20.259 1.00 89.25 209 SER A CA 1
ATOM 1727 C C . SER A 1 209 ? 22.036 -6.042 -20.332 1.00 89.25 209 SER A C 1
ATOM 1729 O O . SER A 1 209 ? 22.578 -5.883 -21.425 1.00 89.25 209 SER A O 1
ATOM 1731 N N . PHE A 1 210 ? 22.676 -5.891 -19.177 1.00 88.69 210 PHE A N 1
ATOM 1732 C CA . PHE A 1 210 ? 24.081 -5.519 -19.062 1.00 88.69 210 PHE A CA 1
ATOM 1733 C C . PHE A 1 210 ? 24.697 -6.122 -17.799 1.00 88.69 210 PHE A C 1
ATOM 1735 O O . PHE A 1 210 ? 23.997 -6.463 -16.848 1.00 88.69 210 PHE A O 1
ATOM 1742 N N . GLU A 1 211 ? 26.022 -6.204 -17.777 1.00 84.94 211 GLU A N 1
ATOM 1743 C CA . GLU A 1 211 ? 26.797 -6.544 -16.588 1.00 84.94 211 GLU A CA 1
ATOM 1744 C C . GLU A 1 211 ? 27.561 -5.314 -16.106 1.00 84.94 211 GLU A C 1
ATOM 1746 O O . GLU A 1 211 ? 28.162 -4.596 -16.907 1.00 84.94 211 GLU A O 1
ATOM 1751 N N . TYR A 1 212 ? 27.594 -5.089 -14.794 1.00 78.62 212 TYR A N 1
ATOM 1752 C CA . TYR A 1 212 ? 28.509 -4.106 -14.223 1.00 78.62 212 TYR A CA 1
ATOM 1753 C C . TYR A 1 212 ? 29.951 -4.586 -14.376 1.00 78.62 212 TYR A C 1
ATOM 1755 O O . TYR A 1 212 ? 30.270 -5.756 -14.136 1.00 78.62 212 TYR A O 1
ATOM 1763 N N . CYS A 1 213 ? 30.842 -3.679 -14.758 1.00 80.94 213 CYS A N 1
ATOM 1764 C CA . CYS A 1 213 ? 32.258 -4.002 -14.794 1.00 80.94 213 CYS A CA 1
ATOM 1765 C C . CYS A 1 213 ? 32.855 -4.103 -13.378 1.00 80.94 213 CYS A C 1
ATOM 1767 O O . CYS A 1 213 ? 32.257 -3.687 -12.383 1.00 80.94 213 CYS A O 1
ATOM 1769 N N . LYS A 1 214 ? 34.060 -4.679 -13.275 1.00 80.38 214 LYS A N 1
ATOM 1770 C CA . LYS A 1 214 ? 34.827 -4.695 -12.018 1.00 80.38 214 LYS A CA 1
ATOM 1771 C C . LYS A 1 214 ? 35.284 -3.271 -11.665 1.00 80.38 214 LYS A C 1
ATOM 1773 O O . LYS A 1 214 ? 35.403 -2.432 -12.548 1.00 80.38 214 LYS A O 1
ATOM 1778 N N . VAL A 1 215 ? 35.599 -3.035 -10.388 1.00 73.56 215 VAL A N 1
ATOM 1779 C CA . VAL A 1 215 ? 35.900 -1.709 -9.793 1.00 73.56 215 VAL A CA 1
ATOM 1780 C C . VAL A 1 215 ? 36.964 -0.890 -10.550 1.00 73.56 215 VAL A C 1
ATOM 1782 O O . VAL A 1 215 ? 36.929 0.332 -10.488 1.00 73.56 215 VAL A O 1
ATOM 1785 N N . PHE A 1 216 ? 37.870 -1.537 -11.289 1.00 77.62 216 PHE A N 1
ATOM 1786 C CA . PHE A 1 216 ? 38.972 -0.888 -12.014 1.00 77.62 216 PHE A CA 1
ATOM 1787 C C . PHE A 1 216 ? 38.839 -0.921 -13.547 1.00 77.62 216 PHE A C 1
ATOM 1789 O O . PHE A 1 216 ? 39.799 -0.616 -14.249 1.00 77.62 216 PHE A O 1
ATOM 1796 N N . ASP A 1 217 ? 37.685 -1.314 -14.093 1.00 79.00 217 ASP A N 1
ATOM 1797 C CA . ASP A 1 217 ? 37.438 -1.178 -15.534 1.00 79.00 217 ASP A CA 1
ATOM 1798 C C . ASP A 1 217 ? 37.024 0.277 -15.837 1.00 79.00 217 ASP A C 1
ATOM 1800 O O . ASP A 1 217 ? 36.144 0.805 -15.152 1.00 79.00 217 ASP A O 1
ATOM 1804 N N . PRO A 1 218 ? 37.609 0.940 -16.855 1.00 79.81 218 PRO A N 1
ATOM 1805 C CA . PRO A 1 218 ? 37.211 2.297 -17.235 1.00 79.81 218 PRO A CA 1
ATOM 1806 C C . PRO A 1 218 ? 35.759 2.379 -17.738 1.00 79.81 218 PRO A C 1
ATOM 1808 O O . PRO A 1 218 ? 35.180 3.463 -17.786 1.00 79.81 218 PRO A O 1
ATOM 1811 N N . ARG A 1 219 ? 35.150 1.250 -18.122 1.00 80.00 219 ARG A N 1
ATOM 1812 C CA . ARG A 1 219 ? 33.736 1.166 -18.502 1.00 80.00 219 ARG A CA 1
ATOM 1813 C C . ARG A 1 219 ? 32.893 0.847 -17.276 1.00 80.00 219 ARG A C 1
ATOM 1815 O O . ARG A 1 219 ? 33.233 -0.032 -16.496 1.00 80.00 219 ARG A O 1
ATOM 1822 N N . PHE A 1 220 ? 31.732 1.485 -17.163 1.00 77.31 220 PHE A N 1
ATOM 1823 C CA . PHE A 1 220 ? 30.795 1.224 -16.066 1.00 77.31 220 PHE A CA 1
ATOM 1824 C C . PHE A 1 220 ? 29.985 -0.073 -16.265 1.00 77.31 220 PHE A C 1
ATOM 1826 O O . PHE A 1 220 ? 29.704 -0.798 -15.309 1.00 77.31 220 PHE A O 1
ATOM 1833 N N . ILE A 1 221 ? 29.636 -0.378 -17.519 1.00 85.06 221 ILE A N 1
ATOM 1834 C CA . ILE A 1 221 ? 28.877 -1.567 -17.924 1.00 85.06 221 ILE A CA 1
ATOM 1835 C C . ILE A 1 221 ? 29.524 -2.245 -19.136 1.00 85.06 221 ILE A C 1
ATOM 1837 O O . ILE A 1 221 ? 30.175 -1.595 -19.956 1.00 85.06 221 ILE A O 1
ATOM 1841 N N . LYS A 1 222 ? 29.310 -3.553 -19.260 1.00 84.94 222 LYS A N 1
ATOM 1842 C CA . LYS A 1 222 ? 29.743 -4.402 -20.377 1.00 84.94 222 LYS A CA 1
ATOM 1843 C C . LYS A 1 222 ? 28.640 -5.394 -20.754 1.00 84.94 222 LYS A C 1
ATOM 1845 O O . LYS A 1 222 ? 27.611 -5.471 -20.087 1.00 84.94 222 LYS A O 1
ATOM 1850 N N . ASN A 1 223 ? 28.877 -6.166 -21.815 1.00 85.50 223 ASN A N 1
ATOM 1851 C CA . ASN A 1 223 ? 27.989 -7.240 -22.276 1.00 85.50 223 ASN A CA 1
ATOM 1852 C C . ASN A 1 223 ? 26.543 -6.778 -22.518 1.00 85.50 223 ASN A C 1
ATOM 1854 O O . ASN A 1 223 ? 25.595 -7.502 -22.222 1.00 85.50 223 ASN A O 1
ATOM 1858 N N . VAL A 1 224 ? 26.384 -5.562 -23.055 1.00 88.12 224 VAL A N 1
ATOM 1859 C CA . VAL A 1 224 ? 25.064 -5.018 -23.375 1.00 88.12 224 VAL A CA 1
ATOM 1860 C C . VAL A 1 224 ? 24.461 -5.822 -24.521 1.00 88.12 224 VAL A C 1
ATOM 1862 O O . VAL A 1 224 ? 25.016 -5.863 -25.617 1.00 88.12 224 VAL A O 1
ATOM 1865 N N . LYS A 1 225 ? 23.332 -6.474 -24.263 1.00 90.62 225 LYS A N 1
ATOM 1866 C CA . LYS A 1 225 ? 22.626 -7.316 -25.235 1.00 90.62 225 LYS A CA 1
ATOM 1867 C C . LYS A 1 225 ? 21.131 -7.287 -24.972 1.00 90.62 225 LYS A C 1
ATOM 1869 O O . LYS A 1 225 ? 20.707 -6.962 -23.861 1.00 90.62 225 LYS A O 1
ATOM 1874 N N . LEU A 1 226 ? 20.341 -7.653 -25.977 1.00 89.69 226 LEU A N 1
ATOM 1875 C CA . LEU A 1 226 ? 18.894 -7.770 -25.827 1.00 89.69 226 LEU A CA 1
ATOM 1876 C C . LEU A 1 226 ? 18.568 -8.661 -24.622 1.00 89.69 226 LEU A C 1
ATOM 1878 O O . LEU A 1 226 ? 19.194 -9.707 -24.431 1.00 89.69 226 LEU A O 1
ATOM 1882 N N . CYS A 1 227 ? 17.644 -8.212 -23.775 1.00 92.56 227 CYS A N 1
ATOM 1883 C CA . CYS A 1 227 ? 17.272 -8.959 -22.582 1.00 92.56 227 CYS A CA 1
ATOM 1884 C C . CYS A 1 227 ? 16.769 -10.357 -22.962 1.00 92.56 227 CYS A C 1
ATOM 1886 O O . CYS A 1 227 ? 15.899 -10.496 -23.817 1.00 92.56 227 CYS A O 1
ATOM 1888 N N . GLN A 1 228 ? 17.255 -11.388 -22.267 1.00 92.06 228 GLN A N 1
ATOM 1889 C CA . GLN A 1 228 ? 16.847 -12.783 -22.485 1.00 92.06 228 GLN A CA 1
ATOM 1890 C C . GLN A 1 228 ? 15.342 -13.034 -22.271 1.00 92.06 228 GLN A C 1
ATOM 1892 O O . GLN A 1 228 ? 14.801 -14.038 -22.727 1.00 92.06 228 GLN A O 1
ATOM 1897 N N . HIS A 1 229 ? 14.670 -12.132 -21.553 1.00 93.06 229 HIS A N 1
ATOM 1898 C CA . HIS A 1 229 ? 13.237 -12.197 -21.294 1.00 93.06 229 HIS A CA 1
ATOM 1899 C C . HIS A 1 229 ? 12.406 -11.388 -22.295 1.00 93.06 229 HIS A C 1
ATOM 1901 O O . HIS A 1 229 ? 11.187 -11.379 -22.176 1.00 93.06 229 HIS A O 1
ATOM 1907 N N . LEU A 1 230 ? 13.013 -10.701 -23.267 1.00 90.81 230 LEU A N 1
ATOM 1908 C CA . LEU A 1 230 ? 12.261 -10.063 -24.342 1.00 90.81 230 LEU A CA 1
ATOM 1909 C C . LEU A 1 230 ? 11.909 -11.123 -25.396 1.00 90.81 230 LEU A C 1
ATOM 1911 O O . LEU A 1 230 ? 12.777 -11.574 -26.139 1.00 90.81 230 LEU A O 1
ATOM 1915 N N . LYS A 1 231 ? 10.639 -11.524 -25.449 1.00 89.44 231 LYS A N 1
ATOM 1916 C CA . LYS A 1 231 ? 10.095 -12.487 -26.416 1.00 89.44 231 LYS A CA 1
ATOM 1917 C C . LYS A 1 231 ? 8.955 -11.831 -27.179 1.00 89.44 231 LYS A C 1
ATOM 1919 O O . LYS A 1 231 ? 8.111 -11.180 -26.572 1.00 89.44 231 LYS A O 1
ATOM 1924 N N . ASP A 1 232 ? 8.965 -11.942 -28.504 1.00 87.00 232 ASP A N 1
ATOM 1925 C CA . ASP A 1 232 ? 7.935 -11.350 -29.371 1.00 87.00 232 ASP A CA 1
ATOM 1926 C C . ASP A 1 232 ? 7.672 -9.866 -29.057 1.00 87.00 232 ASP A C 1
ATOM 1928 O O . ASP A 1 232 ? 6.536 -9.413 -28.964 1.00 87.00 232 ASP A O 1
ATOM 1932 N N . LYS A 1 233 ? 8.758 -9.106 -28.834 1.00 84.31 233 LYS A N 1
ATOM 1933 C CA . LYS A 1 233 ? 8.749 -7.672 -28.477 1.00 84.31 233 LYS A CA 1
ATOM 1934 C C . LYS A 1 233 ? 8.061 -7.336 -27.145 1.00 84.31 233 LYS A C 1
ATOM 1936 O O . LYS A 1 233 ? 7.838 -6.166 -26.844 1.00 84.31 233 LYS A O 1
ATOM 1941 N N . THR A 1 234 ? 7.783 -8.335 -26.314 1.00 84.56 234 THR A N 1
ATOM 1942 C CA . THR A 1 234 ? 7.183 -8.169 -24.988 1.00 84.56 234 THR A CA 1
ATOM 1943 C C . THR A 1 234 ? 8.037 -8.833 -23.915 1.00 84.56 234 THR A C 1
ATOM 1945 O O . THR A 1 234 ? 8.825 -9.743 -24.173 1.00 84.56 234 THR A O 1
ATOM 1948 N N . CYS A 1 235 ? 7.948 -8.339 -22.683 1.00 88.56 235 CYS A N 1
ATOM 1949 C CA . CYS A 1 235 ? 8.698 -8.927 -21.583 1.00 88.56 235 CYS A CA 1
ATOM 1950 C C . CYS A 1 235 ? 7.974 -10.186 -21.086 1.00 88.56 235 CYS A C 1
ATOM 1952 O O . CYS A 1 235 ? 6.875 -10.098 -20.547 1.00 88.56 235 CYS A O 1
ATOM 1954 N N . SER A 1 236 ? 8.613 -11.349 -21.201 1.00 92.00 236 SER A N 1
ATOM 1955 C CA . SER A 1 236 ? 8.075 -12.648 -20.781 1.00 92.00 236 SER A CA 1
ATOM 1956 C C . SER A 1 236 ? 8.102 -12.865 -19.262 1.00 92.00 236 SER A C 1
ATOM 1958 O O . SER A 1 236 ? 7.800 -13.955 -18.787 1.00 92.00 236 SER A O 1
ATOM 1960 N N . THR A 1 237 ? 8.542 -11.868 -18.492 1.00 92.75 237 THR A N 1
ATOM 1961 C CA . THR A 1 237 ? 8.575 -11.876 -17.025 1.00 92.75 237 THR A CA 1
ATOM 1962 C C . THR A 1 237 ? 8.036 -10.557 -16.481 1.00 92.75 237 THR A C 1
ATOM 1964 O O . THR A 1 237 ? 8.217 -9.500 -17.086 1.00 92.75 237 THR A O 1
ATOM 1967 N N . LYS A 1 238 ? 7.421 -10.578 -15.299 1.00 92.75 238 LYS A N 1
ATOM 1968 C CA . LYS A 1 238 ? 6.956 -9.367 -14.611 1.00 92.75 238 LYS A CA 1
ATOM 1969 C C . LYS A 1 238 ? 8.067 -8.749 -13.754 1.00 92.75 238 LYS A C 1
ATOM 1971 O O . LYS A 1 238 ? 7.873 -8.562 -12.570 1.00 92.75 238 LYS A O 1
ATOM 1976 N N . CYS A 1 239 ? 9.241 -8.443 -14.309 1.00 95.38 239 CYS A N 1
ATOM 1977 C CA . CYS A 1 239 ? 10.337 -7.869 -13.513 1.00 95.38 239 CYS A CA 1
ATOM 1978 C C . CYS A 1 239 ? 9.983 -6.458 -12.998 1.00 95.38 239 CYS A C 1
ATOM 1980 O O . CYS A 1 239 ? 10.073 -5.480 -13.744 1.00 9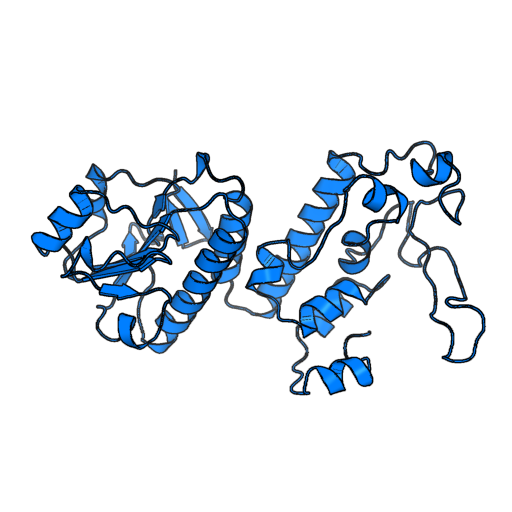5.38 239 CYS A O 1
ATOM 1982 N N . ILE A 1 240 ? 9.612 -6.340 -11.720 1.00 96.31 240 ILE A N 1
ATOM 1983 C CA . ILE A 1 240 ? 9.225 -5.064 -11.095 1.00 96.31 240 ILE A CA 1
ATOM 1984 C C . ILE A 1 240 ? 10.334 -4.007 -11.162 1.00 96.31 240 ILE A C 1
ATOM 1986 O O . ILE A 1 240 ? 10.045 -2.843 -11.422 1.00 96.31 240 ILE A O 1
ATOM 1990 N N . THR A 1 241 ? 11.607 -4.396 -11.016 1.00 95.56 241 THR A N 1
ATOM 1991 C CA . THR A 1 241 ? 12.742 -3.465 -11.112 1.00 95.56 241 THR A CA 1
ATOM 1992 C C . THR A 1 241 ? 12.809 -2.812 -12.489 1.00 95.56 241 THR A C 1
ATOM 1994 O O . THR A 1 241 ? 12.976 -1.598 -12.597 1.00 95.56 241 THR A O 1
ATOM 1997 N N . CYS A 1 242 ? 12.611 -3.595 -13.554 1.00 93.69 242 CYS A N 1
ATOM 1998 C CA . CYS A 1 242 ? 12.540 -3.061 -14.912 1.00 93.69 242 CYS A CA 1
ATOM 1999 C C . CYS A 1 242 ? 11.310 -2.167 -15.119 1.00 93.69 242 CYS A C 1
ATOM 2001 O O . CYS A 1 242 ? 11.412 -1.182 -15.839 1.00 93.69 242 CYS A O 1
ATOM 2003 N N . LYS A 1 243 ? 10.169 -2.472 -14.490 1.00 93.25 243 LYS A N 1
ATOM 2004 C CA . LYS A 1 243 ? 8.946 -1.654 -14.594 1.00 93.25 243 LYS A CA 1
ATOM 2005 C C . LYS A 1 243 ? 9.044 -0.336 -13.822 1.00 93.25 243 LYS A C 1
ATOM 2007 O O . LYS A 1 243 ? 8.484 0.664 -14.248 1.00 93.25 243 LYS A O 1
ATOM 2012 N N . LEU A 1 244 ? 9.782 -0.305 -12.714 1.00 94.94 244 LEU A N 1
ATOM 2013 C CA . LEU A 1 244 ? 10.063 0.919 -11.951 1.00 94.94 244 LEU A CA 1
ATOM 2014 C C . LEU A 1 244 ? 11.035 1.857 -12.682 1.00 94.94 244 LEU A C 1
ATOM 2016 O O . LEU A 1 244 ? 11.136 3.042 -12.356 1.00 94.94 244 LEU A O 1
ATOM 2020 N N . PHE A 1 245 ? 11.777 1.340 -13.660 1.00 92.69 245 PHE A N 1
ATOM 2021 C CA . PHE A 1 245 ? 12.775 2.112 -14.374 1.00 92.69 245 PHE A CA 1
ATOM 2022 C C . PHE A 1 245 ? 12.147 3.198 -15.244 1.00 92.69 245 PHE A C 1
ATOM 2024 O O . PHE A 1 245 ? 11.406 2.929 -16.186 1.00 92.69 245 PHE A O 1
ATOM 2031 N N . THR A 1 246 ? 12.562 4.440 -15.006 1.00 92.81 246 THR A N 1
ATOM 2032 C CA . THR A 1 246 ? 12.364 5.539 -15.952 1.00 92.81 246 THR A CA 1
ATOM 2033 C C . THR A 1 246 ? 13.705 5.993 -16.521 1.00 92.81 246 THR A C 1
ATOM 2035 O O . THR A 1 246 ? 14.672 6.265 -15.792 1.00 92.81 246 THR A O 1
ATOM 2038 N N . CYS A 1 247 ? 13.785 6.062 -17.851 1.00 91.12 247 CYS A N 1
ATOM 2039 C CA . CYS A 1 247 ? 14.980 6.532 -18.541 1.00 91.12 247 CYS A CA 1
ATOM 2040 C C . CYS A 1 247 ? 15.176 8.044 -18.331 1.00 91.12 247 CYS A C 1
ATOM 2042 O O . CYS A 1 247 ? 14.253 8.763 -17.940 1.00 91.12 247 CYS A O 1
ATOM 2044 N N . LYS A 1 248 ? 16.392 8.540 -18.597 1.00 92.06 248 LYS A N 1
ATOM 2045 C CA . LYS A 1 248 ? 16.750 9.961 -18.427 1.00 92.06 248 LYS A CA 1
ATOM 2046 C C . LYS A 1 248 ? 15.767 10.898 -19.143 1.00 92.06 248 LYS A C 1
ATOM 2048 O O . LYS A 1 248 ? 15.298 11.854 -18.541 1.00 92.06 248 LYS A O 1
ATOM 2053 N N . TYR A 1 249 ? 15.391 10.547 -20.371 1.00 93.12 249 TYR A N 1
ATOM 2054 C CA . TYR A 1 249 ? 14.441 11.296 -21.192 1.00 93.12 249 TYR A CA 1
ATOM 2055 C C . TYR A 1 249 ? 13.083 11.543 -20.507 1.00 93.12 249 TYR A C 1
ATOM 2057 O O . TYR A 1 249 ? 12.535 12.643 -20.586 1.00 93.12 249 TYR A O 1
ATOM 2065 N N . LEU A 1 250 ? 12.534 10.522 -19.838 1.00 93.38 250 LEU A N 1
ATOM 2066 C CA . LEU A 1 250 ? 11.258 10.615 -19.121 1.00 93.38 250 LEU A CA 1
ATOM 2067 C C . LEU A 1 250 ? 11.410 11.365 -17.795 1.00 93.38 250 LEU A C 1
ATOM 2069 O O . LEU A 1 250 ? 10.561 12.182 -17.448 1.00 93.38 250 LEU A O 1
ATOM 2073 N N . LYS A 1 251 ? 12.527 11.146 -17.090 1.00 94.38 251 LYS A N 1
ATOM 2074 C CA . LYS A 1 251 ? 12.850 11.859 -15.844 1.00 94.38 251 LYS A CA 1
ATOM 2075 C C . LYS A 1 251 ? 12.935 13.370 -16.054 1.00 94.38 251 LYS A C 1
ATOM 2077 O O . LYS A 1 251 ? 12.400 14.117 -15.244 1.00 94.38 251 LYS A O 1
ATOM 2082 N N . GLU A 1 252 ? 13.552 13.812 -17.149 1.00 94.44 252 GLU A N 1
ATOM 2083 C CA . GLU A 1 252 ? 13.630 15.231 -17.537 1.00 94.44 252 GLU A CA 1
ATOM 2084 C C . GLU A 1 252 ? 12.250 15.853 -17.813 1.00 94.44 252 GLU A C 1
ATOM 2086 O O . GLU A 1 252 ? 12.098 17.067 -17.735 1.00 94.44 252 GLU A O 1
ATOM 2091 N N . ARG A 1 253 ? 11.230 15.027 -18.070 1.00 93.19 253 ARG A N 1
ATOM 2092 C CA . ARG A 1 253 ? 9.826 15.430 -18.259 1.00 93.19 253 ARG A CA 1
ATOM 2093 C C . ARG A 1 253 ? 8.968 15.222 -17.007 1.00 93.19 253 ARG A C 1
ATOM 2095 O O . ARG A 1 253 ? 7.747 15.212 -17.089 1.00 93.19 253 ARG A O 1
ATOM 2102 N N . GLY A 1 254 ? 9.599 15.025 -15.850 1.00 92.75 254 GLY A N 1
ATOM 2103 C CA . GLY A 1 254 ? 8.911 14.854 -14.570 1.00 92.75 254 GLY A CA 1
ATOM 2104 C C . GLY A 1 254 ? 8.342 13.454 -14.327 1.00 92.75 254 GLY A C 1
ATOM 2105 O O . GLY A 1 254 ? 7.712 13.233 -13.297 1.00 92.75 254 GLY A O 1
ATOM 2106 N N . ILE A 1 255 ? 8.588 12.487 -15.217 1.00 92.56 255 ILE A N 1
ATOM 2107 C CA . ILE A 1 255 ? 8.068 11.123 -15.078 1.00 92.56 255 ILE A CA 1
ATOM 2108 C C . ILE A 1 255 ? 9.114 10.242 -14.389 1.00 92.56 255 ILE A C 1
ATOM 2110 O O . ILE A 1 255 ? 10.135 9.842 -14.962 1.00 92.56 255 ILE A O 1
ATOM 2114 N N . LYS A 1 256 ? 8.854 9.928 -13.119 1.00 94.00 256 LYS A N 1
ATOM 2115 C CA . LYS A 1 256 ? 9.691 9.055 -12.294 1.00 94.00 256 LYS A CA 1
ATOM 2116 C C . LYS A 1 256 ? 8.819 8.223 -11.364 1.00 94.00 256 LYS A C 1
ATOM 2118 O O . LYS A 1 256 ? 8.039 8.779 -10.597 1.00 94.00 256 LYS A O 1
ATOM 2123 N N . PHE A 1 257 ? 9.054 6.917 -11.361 1.00 94.19 257 PHE A N 1
ATOM 2124 C CA . PHE A 1 257 ? 8.530 6.028 -10.334 1.00 94.19 257 PHE A CA 1
ATOM 2125 C C . PHE A 1 257 ? 9.558 5.861 -9.220 1.00 94.19 257 PHE A C 1
ATOM 2127 O O . PHE A 1 257 ? 10.767 5.789 -9.453 1.00 94.19 257 PHE A O 1
ATOM 2134 N N . ASP A 1 258 ? 9.066 5.870 -7.990 1.00 94.06 258 ASP A N 1
ATOM 2135 C CA . ASP A 1 258 ? 9.868 5.711 -6.791 1.00 94.06 258 ASP A CA 1
ATOM 2136 C C . ASP A 1 258 ? 9.128 4.756 -5.868 1.00 94.06 258 ASP A C 1
ATOM 2138 O O . ASP A 1 258 ? 7.943 4.942 -5.593 1.00 94.06 258 ASP A O 1
ATOM 2142 N N . THR A 1 259 ? 9.822 3.733 -5.382 1.00 96.38 259 THR A N 1
ATOM 2143 C CA . THR A 1 259 ? 9.214 2.749 -4.489 1.00 96.38 259 THR A CA 1
ATOM 2144 C C . THR A 1 259 ? 8.699 3.374 -3.189 1.00 96.38 259 THR A C 1
ATOM 2146 O O . THR A 1 259 ? 7.784 2.830 -2.590 1.00 96.38 259 THR A O 1
ATOM 2149 N N . HIS A 1 260 ? 9.241 4.525 -2.770 1.00 96.12 260 HIS A N 1
ATOM 2150 C CA . HIS A 1 260 ? 8.763 5.285 -1.607 1.00 96.12 260 HIS A CA 1
ATOM 2151 C C . HIS A 1 260 ? 7.609 6.248 -1.922 1.00 96.12 260 HIS A C 1
ATOM 2153 O O . HIS A 1 260 ? 7.198 7.011 -1.055 1.00 96.12 260 HIS A O 1
ATOM 2159 N N . LYS A 1 261 ? 7.109 6.250 -3.161 1.00 95.62 261 LYS A N 1
ATOM 2160 C CA . LYS A 1 261 ? 5.945 7.035 -3.599 1.00 95.62 261 LYS A CA 1
ATOM 2161 C C . LYS A 1 261 ? 4.789 6.157 -4.083 1.00 95.62 261 LYS A C 1
ATOM 2163 O O . LYS A 1 261 ? 3.838 6.665 -4.664 1.00 95.62 261 LYS A O 1
ATOM 2168 N N . ILE A 1 262 ? 4.883 4.848 -3.861 1.00 97.38 262 ILE A N 1
ATOM 2169 C CA . ILE A 1 262 ? 3.814 3.881 -4.103 1.00 97.38 262 ILE A CA 1
ATOM 2170 C C . ILE A 1 262 ? 3.364 3.404 -2.726 1.00 97.38 262 ILE A C 1
ATOM 2172 O O . ILE A 1 262 ? 4.122 2.707 -2.048 1.00 97.38 262 ILE A O 1
ATOM 2176 N N . LEU A 1 263 ? 2.154 3.793 -2.312 1.00 97.88 263 LEU A N 1
ATOM 2177 C CA . LEU A 1 263 ? 1.672 3.645 -0.933 1.00 97.88 263 LEU A CA 1
ATOM 2178 C C . LEU A 1 263 ? 1.798 2.202 -0.420 1.00 97.88 263 LEU A C 1
ATOM 2180 O O . LEU A 1 263 ? 2.270 1.974 0.694 1.00 97.88 263 LEU A O 1
ATOM 2184 N N . LEU A 1 264 ? 1.462 1.227 -1.272 1.00 98.12 264 LEU A N 1
ATOM 2185 C CA . LEU A 1 264 ? 1.555 -0.197 -0.956 1.00 98.12 264 LEU A CA 1
ATOM 2186 C C . LEU A 1 264 ? 2.995 -0.638 -0.650 1.00 98.12 264 LEU A C 1
ATOM 2188 O O . LEU A 1 264 ? 3.234 -1.320 0.342 1.00 98.12 264 LEU A O 1
ATOM 2192 N N . LEU A 1 265 ? 3.977 -0.211 -1.449 1.00 98.38 265 LEU A N 1
ATOM 2193 C CA . LEU A 1 265 ? 5.382 -0.535 -1.187 1.00 98.38 265 LEU A CA 1
ATOM 2194 C C . LEU A 1 265 ? 5.897 0.195 0.056 1.00 98.38 265 LEU A C 1
ATOM 2196 O O . LEU A 1 265 ? 6.499 -0.417 0.928 1.00 98.38 265 LEU A O 1
ATOM 2200 N N . ASP A 1 266 ? 5.643 1.495 0.156 1.00 98.06 266 ASP A N 1
ATOM 2201 C CA . ASP A 1 266 ? 6.209 2.365 1.193 1.00 98.06 266 ASP A CA 1
ATOM 2202 C C . ASP A 1 266 ? 5.645 2.100 2.609 1.00 98.06 266 ASP A C 1
ATOM 2204 O O . ASP A 1 266 ? 6.264 2.443 3.631 1.00 98.06 266 ASP A O 1
ATOM 2208 N N . CYS A 1 267 ? 4.466 1.476 2.693 1.00 98.06 267 CYS A N 1
ATOM 2209 C CA . CYS A 1 267 ? 3.884 1.022 3.954 1.00 98.06 267 CYS A CA 1
ATOM 2210 C C . CYS A 1 267 ? 4.294 -0.400 4.350 1.00 98.06 267 CYS A C 1
ATOM 2212 O O . CYS A 1 267 ? 4.493 -0.631 5.543 1.00 98.06 267 CYS A O 1
ATOM 2214 N N . TYR A 1 268 ? 4.430 -1.331 3.399 1.00 97.88 268 TYR A N 1
ATOM 2215 C CA . TYR A 1 268 ? 4.664 -2.747 3.713 1.00 97.88 268 TYR A CA 1
ATOM 2216 C C . TYR A 1 268 ? 6.129 -3.171 3.636 1.00 97.88 268 TYR A C 1
ATOM 2218 O O . TYR A 1 268 ? 6.524 -4.118 4.318 1.00 97.88 268 TYR A O 1
ATOM 2226 N N . PHE A 1 269 ? 6.948 -2.500 2.827 1.00 97.38 269 PHE A N 1
ATOM 2227 C CA . PHE A 1 269 ? 8.338 -2.884 2.624 1.00 97.38 269 PHE A CA 1
ATOM 2228 C C . PHE A 1 269 ? 9.307 -2.026 3.436 1.00 97.38 269 PHE A C 1
ATOM 2230 O O . PHE A 1 269 ? 9.149 -0.826 3.651 1.00 97.38 269 PHE A O 1
ATOM 2237 N N . ASN A 1 270 ? 10.357 -2.680 3.924 1.00 95.38 270 ASN A N 1
ATOM 2238 C CA . ASN A 1 270 ? 11.446 -2.037 4.643 1.00 95.38 270 ASN A CA 1
ATOM 2239 C C . ASN A 1 270 ? 12.561 -1.580 3.685 1.00 95.38 270 ASN A C 1
ATOM 2241 O O . ASN A 1 270 ? 12.594 -1.931 2.505 1.00 95.38 270 ASN A O 1
ATOM 2245 N N . LYS A 1 271 ? 13.540 -0.830 4.210 1.00 94.88 271 LYS A N 1
ATOM 2246 C CA . LYS A 1 271 ? 14.655 -0.278 3.416 1.00 94.88 271 LYS A CA 1
ATOM 2247 C C . LYS A 1 271 ? 15.418 -1.332 2.597 1.00 94.88 271 LYS A C 1
ATOM 2249 O O . LYS A 1 271 ? 15.825 -1.042 1.477 1.00 94.88 271 LYS A O 1
ATOM 2254 N N . LYS A 1 272 ? 15.613 -2.548 3.126 1.00 96.25 272 LYS A N 1
ATOM 2255 C CA . LYS A 1 272 ? 16.299 -3.632 2.398 1.00 96.25 272 LYS A CA 1
ATOM 2256 C C . LYS A 1 272 ? 15.456 -4.131 1.226 1.00 96.25 272 LYS A C 1
ATOM 2258 O O . LYS A 1 272 ? 15.984 -4.332 0.141 1.00 96.25 272 LYS A O 1
ATOM 2263 N N . GLN A 1 273 ? 14.149 -4.276 1.424 1.00 97.19 273 GLN A N 1
ATOM 2264 C CA . GLN A 1 273 ? 13.223 -4.695 0.370 1.00 97.19 273 GLN A CA 1
ATOM 2265 C C . GLN A 1 273 ? 13.116 -3.648 -0.740 1.00 97.19 273 GLN A C 1
ATOM 2267 O O . GLN A 1 273 ? 13.198 -4.000 -1.911 1.00 97.19 273 GLN A O 1
ATOM 2272 N N . HIS A 1 274 ? 13.057 -2.359 -0.398 1.00 97.56 274 HIS A N 1
ATOM 2273 C CA . HIS A 1 274 ? 13.158 -1.287 -1.393 1.00 97.56 274 HIS A CA 1
ATOM 2274 C C . HIS A 1 274 ? 14.464 -1.364 -2.199 1.00 97.56 274 HIS A C 1
ATOM 2276 O O . HIS A 1 274 ? 14.459 -1.147 -3.410 1.00 97.56 274 HIS A O 1
ATOM 2282 N N . LEU A 1 275 ? 15.584 -1.716 -1.564 1.00 96.44 275 LEU A N 1
ATOM 2283 C CA . LEU A 1 275 ? 16.854 -1.897 -2.266 1.00 96.44 275 LEU A CA 1
ATOM 2284 C C . LEU A 1 275 ? 16.828 -3.098 -3.227 1.00 96.44 275 LEU A C 1
ATOM 2286 O O . LEU A 1 275 ? 17.312 -2.970 -4.351 1.00 96.44 275 LEU A O 1
ATOM 2290 N N . ILE A 1 276 ? 16.219 -4.223 -2.830 1.00 97.69 276 ILE A N 1
ATOM 2291 C CA . ILE A 1 276 ? 15.976 -5.377 -3.716 1.00 97.69 276 ILE A CA 1
ATOM 2292 C C . ILE A 1 276 ? 15.171 -4.928 -4.945 1.00 97.69 276 ILE A C 1
ATOM 2294 O O . ILE A 1 276 ? 15.583 -5.184 -6.078 1.00 97.69 276 ILE A O 1
ATOM 2298 N N . LEU A 1 277 ? 14.060 -4.212 -4.739 1.00 97.69 277 LEU A N 1
ATOM 2299 C CA . LEU A 1 277 ? 13.182 -3.763 -5.824 1.00 97.69 277 LEU A CA 1
ATOM 2300 C C . LEU A 1 277 ? 13.860 -2.807 -6.809 1.00 97.69 277 LEU A C 1
ATOM 2302 O O . LEU A 1 277 ? 13.504 -2.806 -7.982 1.00 97.69 277 LEU A O 1
ATOM 2306 N N . ASN A 1 278 ? 14.831 -2.014 -6.362 1.00 95.50 278 ASN A N 1
ATOM 2307 C CA . ASN A 1 278 ? 15.497 -1.010 -7.195 1.00 95.50 278 ASN A CA 1
ATOM 2308 C C . ASN A 1 278 ? 16.755 -1.522 -7.917 1.00 95.50 278 ASN A C 1
ATOM 2310 O O . ASN A 1 278 ? 17.321 -0.787 -8.725 1.00 95.50 278 ASN A O 1
ATOM 2314 N N . SER A 1 279 ? 17.201 -2.750 -7.634 1.00 93.12 279 SER A N 1
ATOM 2315 C CA . SER A 1 279 ? 18.537 -3.208 -8.055 1.00 93.12 279 SER A CA 1
ATOM 2316 C C . SER A 1 279 ? 18.554 -4.485 -8.899 1.00 93.12 279 SER A C 1
ATOM 2318 O O . SER A 1 279 ? 19.534 -4.742 -9.593 1.00 93.12 279 SER A O 1
ATOM 2320 N N . ASN A 1 280 ? 17.482 -5.279 -8.880 1.00 94.56 280 ASN A N 1
ATOM 2321 C CA . ASN A 1 280 ? 17.428 -6.596 -9.521 1.00 94.56 280 ASN A CA 1
ATOM 2322 C C . ASN A 1 280 ? 16.822 -6.561 -10.932 1.00 94.56 280 ASN A C 1
ATOM 2324 O O . ASN A 1 280 ? 15.790 -7.173 -11.213 1.00 94.56 280 ASN A O 1
ATOM 2328 N N . PHE A 1 281 ? 17.469 -5.824 -11.836 1.00 92.94 281 PHE A N 1
ATOM 2329 C CA . PHE A 1 281 ? 17.057 -5.745 -13.238 1.00 92.94 281 PHE A CA 1
ATOM 2330 C C . PHE A 1 281 ? 17.157 -7.097 -13.946 1.00 92.94 281 PHE A C 1
ATOM 2332 O O . PHE A 1 281 ? 18.069 -7.878 -13.689 1.00 92.94 281 PHE A O 1
ATOM 2339 N N . PHE A 1 282 ? 16.251 -7.328 -14.899 1.00 92.62 282 PHE A N 1
ATOM 2340 C CA . PHE A 1 282 ? 16.246 -8.497 -15.787 1.00 92.62 282 PHE A CA 1
ATOM 2341 C C . PHE A 1 282 ? 16.093 -9.845 -15.066 1.00 92.62 282 PHE A C 1
ATOM 2343 O O . PHE A 1 282 ? 16.378 -10.881 -15.655 1.00 92.62 282 PHE A O 1
ATOM 2350 N N . GLN A 1 283 ? 15.619 -9.835 -13.819 1.00 95.06 283 GLN A N 1
ATOM 2351 C CA . GLN A 1 283 ? 15.341 -11.040 -13.040 1.00 95.06 283 GLN A CA 1
ATOM 2352 C C . GLN A 1 283 ? 13.897 -11.525 -13.228 1.00 95.06 283 GLN A C 1
ATOM 2354 O O . GLN A 1 283 ? 13.008 -10.776 -13.656 1.00 95.06 283 GLN A O 1
ATOM 2359 N N . THR A 1 284 ? 13.638 -12.789 -12.890 1.00 96.50 284 THR A N 1
ATOM 2360 C CA . THR A 1 284 ? 12.278 -13.340 -12.913 1.00 96.50 284 THR A CA 1
ATOM 2361 C C . THR A 1 284 ? 11.447 -12.832 -11.731 1.00 96.50 284 THR A C 1
ATOM 2363 O O . THR A 1 284 ? 11.987 -12.479 -10.680 1.00 96.50 284 THR A O 1
ATOM 2366 N N . ARG A 1 285 ? 10.114 -12.806 -11.893 1.00 96.62 285 ARG A N 1
ATOM 2367 C CA . ARG A 1 285 ? 9.169 -12.505 -10.800 1.00 96.62 285 ARG A CA 1
ATOM 2368 C C . ARG A 1 285 ? 9.470 -13.352 -9.561 1.00 96.62 285 ARG A C 1
ATOM 2370 O O . ARG A 1 285 ? 9.633 -12.810 -8.470 1.00 96.62 285 ARG A O 1
ATOM 2377 N N . ASP A 1 286 ? 9.600 -14.662 -9.752 1.00 97.25 286 ASP A N 1
ATOM 2378 C CA . ASP A 1 286 ? 9.756 -15.612 -8.652 1.00 97.25 286 ASP A CA 1
ATOM 2379 C C . ASP A 1 286 ? 11.105 -15.472 -7.945 1.00 97.25 286 ASP A C 1
ATOM 2381 O O . ASP A 1 286 ? 11.150 -15.552 -6.720 1.00 97.25 286 ASP A O 1
ATOM 2385 N N . ALA A 1 287 ? 12.187 -15.172 -8.674 1.00 97.75 287 ALA A N 1
ATOM 2386 C CA . ALA A 1 287 ? 13.488 -14.917 -8.060 1.00 97.75 287 ALA A CA 1
ATOM 2387 C C . ALA A 1 287 ? 13.453 -13.671 -7.158 1.00 97.75 287 ALA A C 1
ATOM 2389 O O . ALA A 1 287 ? 13.954 -13.706 -6.034 1.00 97.75 287 ALA A O 1
ATOM 2390 N N . ILE A 1 288 ? 12.808 -12.581 -7.602 1.00 98.00 288 ILE A N 1
ATOM 2391 C CA . ILE A 1 288 ? 12.656 -11.379 -6.766 1.00 98.00 288 ILE A CA 1
ATOM 2392 C C . ILE A 1 288 ? 11.762 -11.662 -5.553 1.00 98.00 288 ILE A C 1
ATOM 2394 O O . ILE A 1 288 ? 12.094 -11.240 -4.448 1.00 98.00 288 ILE A O 1
ATOM 2398 N N . LEU A 1 289 ? 10.658 -12.394 -5.718 1.00 98.06 289 LEU A N 1
ATOM 2399 C CA . LEU A 1 289 ? 9.784 -12.764 -4.600 1.00 98.06 289 LEU A CA 1
ATOM 2400 C C . LEU A 1 289 ? 10.495 -13.635 -3.562 1.00 98.06 289 LEU A C 1
ATOM 2402 O O . LEU A 1 289 ? 10.402 -13.348 -2.368 1.00 98.06 289 LEU A O 1
ATOM 2406 N N . GLN A 1 290 ? 11.248 -14.646 -4.004 1.00 97.88 290 GLN A N 1
ATOM 2407 C CA . GLN A 1 290 ? 12.094 -15.451 -3.121 1.00 97.88 290 GLN A CA 1
ATOM 2408 C C . GLN A 1 290 ? 13.064 -14.553 -2.352 1.00 97.88 290 GLN A C 1
ATOM 2410 O O . GLN A 1 290 ? 13.121 -14.631 -1.127 1.00 97.88 290 GLN A O 1
ATOM 2415 N N . LYS A 1 291 ? 13.724 -13.617 -3.047 1.00 97.69 291 LYS A N 1
ATOM 2416 C CA . LYS A 1 291 ? 14.655 -12.668 -2.432 1.00 97.69 291 LYS A CA 1
ATOM 2417 C C . LYS A 1 291 ? 14.000 -11.762 -1.389 1.00 97.69 291 LYS A C 1
ATOM 2419 O O . LYS A 1 291 ? 14.598 -11.479 -0.355 1.00 97.69 291 LYS A O 1
ATOM 2424 N N . LEU A 1 292 ? 12.775 -11.299 -1.640 1.00 97.25 292 LEU A N 1
ATOM 2425 C CA . LEU A 1 292 ? 12.017 -10.470 -0.699 1.00 97.25 292 LEU A CA 1
ATOM 2426 C C . LEU A 1 292 ? 11.631 -11.240 0.572 1.00 97.25 292 LEU A C 1
ATOM 2428 O O . LEU A 1 292 ? 11.559 -10.632 1.642 1.00 97.25 292 LEU A O 1
ATOM 2432 N N . LEU A 1 293 ? 11.370 -12.545 0.452 1.00 96.38 293 LEU A N 1
ATOM 2433 C CA . LEU A 1 293 ? 10.975 -13.429 1.554 1.00 96.38 293 LEU A CA 1
ATOM 2434 C C . LEU A 1 293 ? 12.161 -13.936 2.389 1.00 96.38 293 LEU A C 1
ATOM 2436 O O . LEU A 1 293 ? 11.940 -14.453 3.484 1.00 96.38 293 LEU A O 1
ATOM 2440 N N . GLU A 1 294 ? 13.399 -13.774 1.914 1.00 94.50 294 GLU A N 1
ATOM 2441 C CA . GLU A 1 294 ? 14.597 -14.168 2.655 1.00 94.50 294 GLU A CA 1
ATOM 2442 C C . GLU A 1 294 ? 14.685 -13.459 4.015 1.00 94.50 294 GLU A C 1
ATOM 2444 O O . GLU A 1 294 ? 14.684 -12.228 4.125 1.00 94.50 294 GLU A O 1
ATOM 2449 N N . ASN A 1 295 ? 14.843 -14.250 5.077 1.00 87.94 295 ASN A N 1
ATOM 2450 C CA . ASN A 1 295 ? 15.157 -13.713 6.393 1.00 87.94 295 ASN A CA 1
ATOM 2451 C C . ASN A 1 295 ? 16.613 -13.232 6.408 1.00 87.94 295 ASN A C 1
ATOM 2453 O O . ASN A 1 295 ? 17.544 -14.019 6.250 1.00 87.94 295 ASN A O 1
ATOM 2457 N N . ASN A 1 296 ? 16.8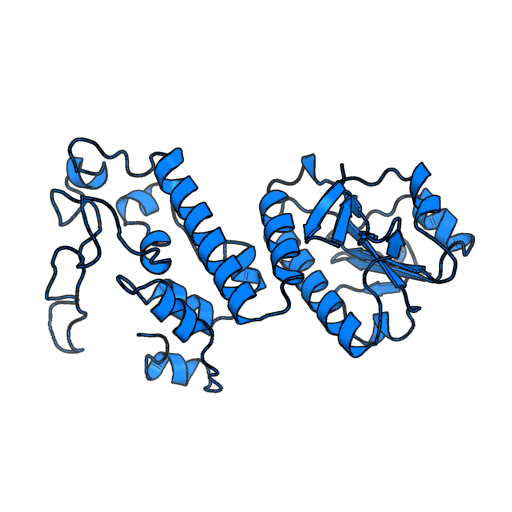17 -11.933 6.629 1.00 84.25 296 ASN A N 1
ATOM 2458 C CA . ASN A 1 296 ? 18.148 -11.349 6.743 1.00 84.25 296 ASN A CA 1
ATOM 2459 C C . ASN A 1 296 ? 18.236 -10.396 7.944 1.00 84.25 296 ASN A C 1
ATOM 2461 O O . ASN A 1 296 ? 17.651 -9.306 7.943 1.00 84.25 296 ASN A O 1
ATOM 2465 N N . TYR A 1 297 ? 19.043 -10.786 8.929 1.00 88.88 297 TYR A N 1
ATOM 2466 C CA . TYR A 1 297 ? 19.245 -10.056 10.184 1.00 88.88 297 TYR A CA 1
ATOM 2467 C C . TYR A 1 297 ? 20.464 -9.124 10.173 1.00 88.88 297 TYR A C 1
ATOM 2469 O O . TYR A 1 297 ? 20.741 -8.474 11.177 1.00 88.88 297 TYR A O 1
ATOM 2477 N N . ASP A 1 298 ? 21.187 -9.016 9.052 1.00 90.25 298 ASP A N 1
ATOM 2478 C CA . ASP A 1 298 ? 22.370 -8.157 8.975 1.00 90.25 298 ASP A CA 1
ATOM 2479 C C . ASP A 1 298 ? 22.004 -6.688 9.216 1.00 90.25 298 ASP A C 1
ATOM 2481 O O . ASP A 1 298 ? 20.935 -6.217 8.815 1.00 90.25 298 ASP A O 1
ATOM 2485 N N . LEU A 1 299 ? 22.922 -5.905 9.778 1.00 93.00 299 LEU A N 1
ATOM 2486 C CA . LEU A 1 299 ? 22.766 -4.452 9.749 1.00 93.00 299 LEU A CA 1
ATOM 2487 C C . LEU A 1 299 ? 22.736 -3.962 8.295 1.00 93.00 299 LEU A C 1
ATOM 2489 O O . LEU A 1 299 ? 23.414 -4.510 7.424 1.00 93.00 299 LEU A O 1
ATOM 2493 N N . TYR A 1 300 ? 21.965 -2.902 8.035 1.00 92.62 300 TYR A N 1
ATOM 2494 C CA . TYR A 1 300 ? 21.771 -2.367 6.682 1.00 92.62 300 TYR A CA 1
ATOM 2495 C C . TYR A 1 300 ? 23.101 -2.069 5.969 1.00 92.62 300 TYR A C 1
ATOM 2497 O O . TYR A 1 300 ? 23.247 -2.384 4.794 1.00 92.62 300 TYR A O 1
ATOM 2505 N N . PHE A 1 301 ? 24.091 -1.539 6.695 1.00 93.00 301 PHE A N 1
ATOM 2506 C CA . PHE A 1 301 ? 25.428 -1.280 6.161 1.00 93.00 301 PHE A CA 1
ATOM 2507 C C . PHE A 1 301 ? 26.089 -2.545 5.589 1.00 93.00 301 PHE A C 1
ATOM 2509 O O . PHE A 1 301 ? 26.491 -2.552 4.428 1.00 93.00 301 PHE A O 1
ATOM 2516 N N . TRP A 1 302 ? 26.133 -3.637 6.360 1.00 93.56 302 TRP A N 1
ATOM 2517 C CA . TRP A 1 302 ? 26.714 -4.909 5.917 1.00 93.56 302 TRP A CA 1
ATOM 2518 C C . TRP A 1 302 ? 25.923 -5.533 4.771 1.00 93.56 302 TRP A C 1
ATOM 2520 O O . TRP A 1 302 ? 26.502 -6.052 3.820 1.00 93.56 302 TRP A O 1
ATOM 2530 N N . TYR A 1 303 ? 24.596 -5.429 4.829 1.00 92.62 303 TYR A N 1
ATOM 2531 C CA . TYR A 1 303 ? 23.709 -5.901 3.773 1.00 92.62 303 TYR A CA 1
ATOM 2532 C C . TYR A 1 303 ? 24.015 -5.239 2.416 1.00 92.62 303 TYR A C 1
ATOM 2534 O O . TYR A 1 303 ? 24.083 -5.923 1.392 1.00 92.62 303 TYR A O 1
ATOM 2542 N N . VAL A 1 304 ? 24.257 -3.923 2.415 1.00 92.25 304 VAL A N 1
ATOM 2543 C CA . VAL A 1 304 ? 24.643 -3.156 1.220 1.00 92.25 304 VAL A CA 1
ATOM 2544 C C . VAL A 1 304 ? 26.077 -3.467 0.795 1.00 92.25 304 VAL A C 1
ATOM 2546 O O . VAL A 1 304 ? 26.307 -3.734 -0.384 1.00 92.25 304 VAL A O 1
ATOM 2549 N N . LEU A 1 305 ? 27.028 -3.458 1.737 1.00 90.00 305 LEU A N 1
ATOM 2550 C CA . LEU A 1 305 ? 28.454 -3.659 1.459 1.00 90.00 305 LEU A CA 1
ATOM 2551 C C . LEU A 1 305 ? 28.711 -5.001 0.768 1.00 90.00 305 LEU A C 1
ATOM 2553 O O . LEU A 1 305 ? 29.412 -5.060 -0.239 1.00 90.00 305 LEU A O 1
ATOM 2557 N N . PHE A 1 306 ? 28.083 -6.064 1.270 1.00 90.31 306 PHE A N 1
ATOM 2558 C CA . PHE A 1 306 ? 28.196 -7.407 0.703 1.00 90.31 306 PHE A CA 1
ATOM 2559 C C . PHE A 1 306 ? 27.214 -7.669 -0.447 1.00 90.31 306 PHE A C 1
ATOM 2561 O O . PHE A 1 306 ? 27.081 -8.809 -0.880 1.00 90.31 306 PHE A O 1
ATOM 2568 N N . LYS A 1 307 ? 26.513 -6.635 -0.940 1.00 90.50 307 LYS A N 1
ATOM 2569 C CA . LYS A 1 307 ? 25.539 -6.710 -2.043 1.00 90.50 307 LYS A CA 1
ATOM 2570 C C . LYS A 1 307 ? 24.493 -7.819 -1.877 1.00 90.50 307 LYS A C 1
ATOM 2572 O O . LYS A 1 307 ? 23.999 -8.361 -2.861 1.00 90.50 307 LYS A O 1
ATOM 2577 N N . LYS A 1 308 ? 24.094 -8.121 -0.636 1.00 92.62 308 LYS A N 1
ATOM 2578 C CA . LYS A 1 308 ? 23.157 -9.214 -0.318 1.00 92.62 308 LYS A CA 1
ATOM 2579 C C . LYS A 1 308 ? 21.742 -8.992 -0.859 1.00 92.62 308 LYS A C 1
ATOM 2581 O O . LYS A 1 308 ? 20.922 -9.897 -0.771 1.00 92.62 308 LYS A O 1
ATOM 2586 N N . TYR A 1 309 ? 21.451 -7.806 -1.390 1.00 93.19 309 TYR A N 1
ATOM 2587 C CA . TYR A 1 309 ? 20.201 -7.470 -2.069 1.00 93.19 309 TYR A CA 1
ATOM 2588 C C . TYR A 1 309 ? 20.135 -7.931 -3.526 1.00 93.19 309 TYR A C 1
ATOM 2590 O O . TYR A 1 309 ? 19.036 -7.969 -4.072 1.00 93.19 309 TYR A O 1
ATOM 2598 N N . MET A 1 310 ? 21.272 -8.244 -4.153 1.00 92.19 310 MET A N 1
ATOM 2599 C CA . MET A 1 310 ? 21.326 -8.720 -5.536 1.00 92.19 310 MET A CA 1
ATOM 2600 C C . MET A 1 310 ? 20.976 -10.214 -5.616 1.00 92.19 310 MET A C 1
ATOM 2602 O O . MET A 1 310 ? 21.167 -10.947 -4.639 1.00 92.19 310 MET A O 1
ATOM 2606 N N . ILE A 1 311 ? 20.469 -10.631 -6.777 1.00 92.38 311 ILE A N 1
ATOM 2607 C CA . ILE A 1 311 ? 20.190 -12.018 -7.180 1.00 92.38 311 ILE A CA 1
ATOM 2608 C C . ILE A 1 311 ? 21.272 -12.498 -8.138 1.00 92.38 311 ILE A C 1
ATOM 2610 O O . ILE A 1 311 ? 21.591 -11.733 -9.082 1.00 92.38 311 ILE A O 1
#

pLDDT: mean 91.96, std 5.27, range [72.56, 98.62]

Mean predicted aligned error: 5.38 Å

Foldseek 3Di:
DWDDLDPFAIEAAADPLVCVLVFAAQQEEEEEEFQDDDDDPSVVVCVVVSRYHAYAYAYVDPCCVVPVPHHYDVADDLVVCLRHGQEYAYEYEDDQDQVRLLSRLLRVLSVLVSCVVNVHHQADQDPSHGYNYYYHCLVVHPCNVLSSLSSSLSPDPDPLVSLVSLLVVLLVVLCCCCPVVVLQVDDPQHGPCLVVVNDPDNGLYPQWDWDADPPPDPDRTDPTGGQPQQDPSDGVASLLLVSQDDDPVSVVVVDHHALCSRSNSVNPDDPLLSVLNNPEPSDHPVVSSVLRPDDDPDDPVVCVVVVSSYD

Solvent-accessible surface area (backbone atoms only — not comparable to full-atom values): 17710 Å² total; per-residue (Å²): 98,76,45,77,55,53,100,50,32,34,35,27,48,50,72,60,75,87,57,50,69,82,78,52,34,65,57,28,18,39,40,37,41,20,55,76,74,78,82,54,70,67,61,53,50,40,53,75,70,52,50,30,60,48,61,36,38,33,19,70,55,90,50,48,90,83,40,80,88,54,52,70,40,70,61,70,52,70,82,74,52,75,80,53,54,56,23,33,32,39,37,36,45,58,43,81,47,67,69,48,40,50,48,53,52,49,35,50,56,47,44,56,59,45,24,67,77,69,69,38,41,82,13,45,83,53,96,91,26,34,39,34,39,30,23,39,55,37,91,79,20,90,46,41,70,58,47,51,53,41,53,36,49,67,74,42,82,53,67,67,61,30,51,49,50,55,50,53,52,52,43,49,51,42,48,47,53,43,62,76,61,44,72,51,52,72,53,96,62,17,22,49,46,28,77,70,66,73,48,98,46,75,49,67,54,83,59,57,38,65,40,75,47,60,98,84,49,94,48,72,62,40,79,74,39,74,29,92,50,58,50,95,92,36,68,77,48,71,28,52,27,55,60,46,59,57,55,70,73,42,42,78,70,72,44,70,66,48,65,81,75,36,67,54,47,52,65,75,48,52,77,66,46,50,48,28,48,73,62,39,61,89,40,48,44,64,60,53,52,52,60,65,67,54,89,75,88,64,56,70,67,59,35,57,75,70,47,67,55,60,128

Sequence (311 aa):
MDIIINETTLISDNIVWDNINNYINTNVSIIYIGSNATLNDKLLSLHKNREFDKLIIISKSDISDRYPRLFVDSFINNNILQHVKKNCLIILKLSNDYDDMKWIVRNLIKLYNLTFKLNLHLGIIDNNCNYLGFIENFENSKYSDDFITCLKCLFIFDKKQQYEYIYDTVCEYLDNQFCKGNICDFKNDQCIANRENKTAHKDMGCCYSFEYCKVFDPRFIKNVKLCQHLKDKTCSTKCITCKLFTCKYLKERGIKFDTHKILLLDCYFNKKQHLILNSNFFQTRDAILQKLLENNYDLYFWYVLFKKYMI

Secondary structure (DSSP, 8-state):
-EEEEETTEEEESS--GGGGGGG--TTEEEEEE-SS----HHHHHHHHTTSSS-EEEE-SS--TTT-TTSEEESS--HHHHTT--SEEEEEEE--SSHHHHHHHHHHHHHHHHHHHHHT-EESEEETTEEEEEEEESTTT-TTHHHHHHHHHHHT--SHHHHHHHHHHHHHHHHHHHHHHTTTT--BTTB-HHHHTT-SS-SSSTT-EEEEEPPTT-SSSEEEEEE-TTEETTEESS--HHHHH---HHHHTTT----GGGSHHHHHH--HHHHHHHHH-TT--HHHHHHHHH----S-HHHHHHTTTT--